Protein AF-A0A3N5W5Q1-F1 (afdb_monomer)

Solvent-accessible surface area (backbone atoms only — not comparable to full-atom values): 12383 Å² total; per-residue (Å²): 60,38,47,64,86,65,72,50,58,74,30,25,28,86,58,81,91,43,63,54,32,36,18,32,33,36,42,48,90,78,38,25,39,38,17,27,51,89,86,52,78,40,77,46,69,45,45,79,49,82,86,53,71,66,45,34,36,43,33,66,38,57,51,48,8,46,71,68,35,50,100,84,33,43,19,15,44,44,82,52,100,68,15,35,22,22,21,38,36,44,103,87,51,76,48,75,52,79,78,47,44,60,56,54,79,82,74,76,78,77,61,72,82,73,54,81,55,76,93,71,62,90,75,82,82,46,67,55,67,67,60,53,49,55,49,45,69,71,46,34,56,99,87,41,87,48,69,45,83,46,64,62,87,94,43,78,86,43,63,29,41,33,32,53,46,71,76,91,75,84,63,76,79,76,79,46,67,47,77,46,69,54,46,87,63,99,65,64,81,84,82,50,88,70,76,94,74,83,91,74,87,86,82,132

Mean predicted aligned error: 9.04 Å

Foldseek 3Di:
DFADLPLQCVQAAPDPVCQLLNFWWQDLVQQW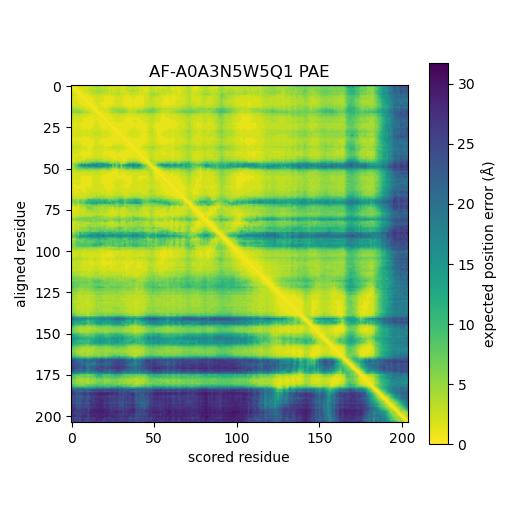IWHHRPPDIDIGHHPPCPPQDTFTAHSVQVVVQSVPADPQWTWDWDQDPQAIFTWIDHPPDTGTDDDHDHTDDDDDDDCVVVDDDPVRDPADFAFDPVVVVVLCVVQDDDPFPDKDWDDDPLCRQDKIKIHTDDDPPDDDRSPRIDIGTTDDDPPDCPPDVRPPDDPDDPDD

Radius of gyration: 21.26 Å; Cα contacts (8 Å, |Δi|>4): 351; chains: 1; bounding box: 53×32×62 Å

Structure (mmCIF, N/CA/C/O backbone):
data_AF-A0A3N5W5Q1-F1
#
_entry.id   AF-A0A3N5W5Q1-F1
#
loop_
_atom_site.group_PDB
_atom_site.id
_atom_site.type_symbol
_atom_site.label_atom_id
_atom_site.label_alt_id
_atom_site.label_comp_id
_atom_site.label_asym_id
_atom_site.label_entity_id
_atom_site.label_seq_id
_atom_site.pdbx_PDB_ins_code
_atom_site.Cartn_x
_atom_site.Cartn_y
_atom_site.Cartn_z
_atom_site.occupancy
_atom_site.B_iso_or_equiv
_atom_site.auth_seq_id
_atom_site.auth_comp_id
_atom_site.auth_asym_id
_atom_site.auth_atom_id
_atom_site.pdbx_PDB_model_num
ATOM 1 N N . MET A 1 1 ? 3.317 -2.333 -18.364 1.00 90.88 1 MET A N 1
ATOM 2 C CA . MET A 1 1 ? 2.145 -2.358 -17.484 1.00 90.88 1 MET A CA 1
ATOM 3 C C . MET A 1 1 ? 1.524 -0.977 -17.302 1.00 90.88 1 MET A C 1
ATOM 5 O O . MET A 1 1 ? 2.256 0.008 -17.255 1.00 90.88 1 MET A O 1
ATOM 9 N N . ILE A 1 2 ? 0.195 -0.911 -17.168 1.00 91.19 2 ILE A N 1
ATOM 10 C CA . ILE A 1 2 ? -0.532 0.257 -16.647 1.00 91.19 2 ILE A CA 1
ATOM 11 C C . ILE A 1 2 ? -0.733 0.031 -15.150 1.00 91.19 2 ILE A C 1
ATOM 13 O O . ILE A 1 2 ? -1.341 -0.963 -14.746 1.00 91.19 2 ILE A O 1
ATOM 17 N N . ILE A 1 3 ? -0.209 0.936 -14.331 1.00 92.56 3 ILE A N 1
ATOM 18 C CA . ILE A 1 3 ? -0.281 0.819 -12.874 1.00 92.56 3 ILE A CA 1
ATOM 19 C C . ILE A 1 3 ? -1.453 1.643 -12.324 1.00 92.56 3 ILE A C 1
ATOM 21 O O . ILE A 1 3 ? -1.862 2.629 -12.933 1.00 92.56 3 ILE A O 1
ATOM 25 N N . PRO A 1 4 ? -2.020 1.276 -11.169 1.00 91.19 4 PRO A N 1
ATOM 26 C CA . PRO A 1 4 ? -3.075 2.064 -10.549 1.00 91.19 4 PRO A CA 1
ATOM 27 C C . PRO A 1 4 ? -2.533 3.389 -9.989 1.00 91.19 4 PRO A C 1
ATOM 29 O O . PRO A 1 4 ? -1.366 3.509 -9.606 1.00 91.19 4 PRO A O 1
ATOM 32 N N . ARG A 1 5 ? -3.409 4.398 -9.892 1.00 91.62 5 ARG A N 1
ATOM 33 C CA . ARG A 1 5 ? -3.087 5.728 -9.327 1.00 91.62 5 ARG A CA 1
ATOM 34 C C . ARG A 1 5 ? -2.934 5.737 -7.800 1.00 91.62 5 ARG A C 1
ATOM 36 O O . ARG A 1 5 ? -2.555 6.750 -7.218 1.00 91.62 5 ARG A O 1
ATOM 43 N N . THR A 1 6 ? -3.249 4.628 -7.142 1.00 93.00 6 THR A N 1
ATOM 44 C CA . THR A 1 6 ? -3.063 4.419 -5.701 1.00 93.00 6 THR A CA 1
ATOM 45 C C . THR A 1 6 ? -1.591 4.529 -5.326 1.00 93.00 6 THR A C 1
ATOM 47 O O . THR A 1 6 ? -0.758 3.883 -5.956 1.00 93.00 6 THR A O 1
ATOM 50 N N . LYS A 1 7 ? -1.253 5.265 -4.265 1.00 95.44 7 LYS A N 1
ATOM 51 C CA . LYS A 1 7 ? 0.135 5.504 -3.824 1.00 95.44 7 LYS A CA 1
ATOM 52 C C . LYS A 1 7 ? 0.770 4.278 -3.145 1.00 95.44 7 LYS A C 1
ATOM 54 O O . LYS A 1 7 ? 1.186 4.353 -1.997 1.00 95.44 7 LYS A O 1
ATOM 59 N N . ILE A 1 8 ? 0.835 3.145 -3.845 1.00 96.94 8 ILE A N 1
ATOM 60 C CA . ILE A 1 8 ? 1.274 1.852 -3.298 1.00 96.94 8 ILE A CA 1
ATOM 61 C C . ILE A 1 8 ? 2.699 1.899 -2.732 1.00 96.94 8 ILE A C 1
ATOM 63 O O . ILE A 1 8 ? 2.977 1.268 -1.722 1.00 96.94 8 ILE A O 1
ATOM 67 N N . TRP A 1 9 ? 3.566 2.733 -3.312 1.00 97.31 9 TRP A N 1
ATOM 68 C CA . TRP A 1 9 ? 4.931 2.976 -2.836 1.00 97.31 9 TRP A CA 1
ATOM 69 C C . TRP A 1 9 ? 4.994 3.519 -1.398 1.00 97.31 9 TRP A C 1
ATOM 71 O O . TRP A 1 9 ? 6.050 3.474 -0.779 1.00 97.31 9 TRP A O 1
ATOM 81 N N . GLN A 1 10 ? 3.891 4.043 -0.846 1.00 97.06 10 GLN A N 1
ATOM 82 C CA . GLN A 1 10 ? 3.834 4.467 0.557 1.00 97.06 10 GLN A CA 1
ATOM 83 C C . GLN A 1 10 ? 3.838 3.295 1.542 1.00 97.06 10 GLN A C 1
ATOM 85 O O . GLN A 1 10 ? 4.083 3.533 2.720 1.00 97.06 10 GLN A O 1
ATOM 90 N N . ALA A 1 11 ? 3.566 2.073 1.076 1.00 97.75 11 ALA A N 1
ATOM 91 C CA . ALA A 1 11 ? 3.629 0.866 1.890 1.00 97.75 11 ALA A CA 1
ATOM 92 C C . ALA A 1 11 ? 5.013 0.199 1.883 1.00 97.75 11 ALA A C 1
ATOM 94 O O . ALA A 1 11 ? 5.177 -0.804 2.558 1.00 97.75 11 ALA A O 1
ATOM 95 N N . CYS A 1 12 ? 5.992 0.714 1.130 1.00 98.19 12 CYS A N 1
ATOM 96 C CA . CYS A 1 12 ? 7.365 0.207 1.157 1.00 98.19 12 CYS A CA 1
ATOM 97 C C . CYS A 1 12 ? 8.075 0.586 2.468 1.00 98.19 12 CYS A C 1
ATOM 99 O O . CYS A 1 12 ? 7.855 1.676 3.008 1.00 98.19 12 CYS A O 1
ATOM 101 N N . ALA A 1 13 ? 8.982 -0.281 2.924 1.00 97.62 13 ALA A N 1
ATOM 102 C CA . ALA A 1 13 ? 9.878 0.001 4.044 1.00 97.62 13 ALA A CA 1
ATOM 103 C C . ALA A 1 13 ? 10.736 1.248 3.779 1.00 97.62 13 ALA A C 1
ATOM 105 O O . ALA A 1 13 ? 11.078 1.562 2.634 1.00 97.62 13 ALA A O 1
ATOM 106 N N . LYS A 1 14 ? 11.116 1.952 4.849 1.00 95.62 14 LYS A N 1
ATOM 107 C CA . LYS A 1 14 ? 12.009 3.126 4.773 1.00 95.62 14 LYS A CA 1
ATOM 108 C C . LYS A 1 14 ? 13.421 2.795 5.243 1.00 95.62 14 LYS A C 1
ATOM 110 O O . LYS A 1 14 ? 14.372 3.489 4.895 1.00 95.62 14 LYS A O 1
ATOM 115 N N . GLU A 1 15 ? 13.550 1.740 6.030 1.00 94.00 15 GLU A N 1
ATOM 116 C CA . GLU A 1 15 ? 14.773 1.244 6.629 1.00 94.00 15 GLU A CA 1
ATOM 117 C C . GLU A 1 15 ? 15.638 0.543 5.576 1.00 94.00 15 GLU A C 1
ATOM 119 O O . GLU A 1 15 ? 15.143 -0.203 4.732 1.00 94.00 15 GLU A O 1
ATOM 124 N N . ALA A 1 16 ? 16.945 0.808 5.602 1.00 92.38 16 ALA A N 1
ATOM 125 C CA . ALA A 1 16 ? 17.896 0.280 4.620 1.00 92.38 16 ALA A CA 1
ATOM 126 C C . ALA A 1 16 ? 18.308 -1.181 4.871 1.00 92.38 16 ALA A C 1
ATOM 128 O O . ALA A 1 16 ? 18.997 -1.776 4.047 1.00 92.38 16 ALA A O 1
ATOM 129 N N . ASP A 1 17 ? 17.904 -1.767 5.999 1.00 94.81 17 ASP A N 1
ATOM 130 C CA . ASP A 1 17 ? 18.225 -3.146 6.379 1.00 94.81 17 ASP A CA 1
ATOM 131 C C . ASP A 1 17 ? 17.434 -4.190 5.571 1.00 94.81 17 ASP A C 1
ATOM 133 O O . ASP A 1 17 ? 17.810 -5.363 5.549 1.00 94.81 17 ASP A O 1
ATOM 137 N N . ARG A 1 18 ? 16.364 -3.776 4.877 1.00 94.62 18 ARG A N 1
ATOM 138 C CA . ARG A 1 18 ? 15.509 -4.651 4.057 1.00 94.62 18 ARG A CA 1
ATOM 139 C C . ARG A 1 18 ? 15.310 -4.089 2.643 1.00 94.62 18 ARG A C 1
ATOM 141 O O . ARG A 1 18 ? 14.196 -3.681 2.309 1.00 94.62 18 ARG A O 1
ATOM 148 N N . PRO A 1 19 ? 16.343 -4.100 1.777 1.00 95.94 19 PRO A N 1
ATOM 149 C CA . PRO A 1 19 ? 16.276 -3.478 0.449 1.00 95.94 19 PRO A CA 1
ATOM 150 C C . PRO A 1 19 ? 15.122 -3.985 -0.426 1.00 95.94 19 PRO A C 1
ATOM 152 O O . PRO A 1 19 ? 14.491 -3.206 -1.134 1.00 95.94 19 PRO A O 1
ATOM 155 N N . THR A 1 20 ? 14.782 -5.275 -0.337 1.00 97.81 20 THR A N 1
ATOM 156 C CA . THR A 1 20 ? 13.666 -5.853 -1.101 1.00 97.81 20 THR A CA 1
ATOM 157 C C . THR A 1 20 ? 12.309 -5.273 -0.696 1.00 97.81 20 THR A C 1
ATOM 159 O O . THR A 1 20 ? 11.445 -5.126 -1.554 1.00 97.81 20 THR A O 1
ATOM 162 N N . LEU A 1 21 ? 12.122 -4.874 0.570 1.00 98.06 21 LEU A N 1
ATOM 163 C CA . LEU A 1 21 ? 10.896 -4.222 1.055 1.00 98.06 21 LEU A CA 1
ATOM 164 C C . LEU A 1 21 ? 10.850 -2.716 0.756 1.00 98.06 21 LEU A C 1
ATOM 166 O O . LEU A 1 21 ? 9.782 -2.111 0.826 1.00 98.06 21 LEU A O 1
ATOM 170 N N . GLN A 1 22 ? 11.977 -2.106 0.379 1.00 98.06 22 GLN A N 1
ATOM 171 C CA . GLN A 1 22 ? 12.008 -0.730 -0.130 1.00 98.06 22 GLN A CA 1
ATOM 172 C C . GLN A 1 22 ? 11.509 -0.633 -1.585 1.00 98.06 22 GLN A C 1
ATOM 174 O O . GLN A 1 22 ? 11.275 0.466 -2.095 1.00 98.06 22 GLN A O 1
ATOM 179 N N . ALA A 1 23 ? 11.350 -1.773 -2.262 1.00 98.25 23 ALA A N 1
ATOM 180 C CA . ALA A 1 23 ? 10.838 -1.876 -3.621 1.00 98.25 23 ALA A CA 1
ATOM 181 C C . ALA A 1 23 ? 9.338 -2.215 -3.650 1.00 98.25 23 ALA A C 1
ATOM 183 O O . ALA A 1 23 ? 8.760 -2.715 -2.682 1.00 98.25 23 ALA A O 1
ATOM 184 N N . VAL A 1 24 ? 8.711 -1.960 -4.799 1.00 98.38 24 VAL A N 1
ATOM 185 C CA . VAL A 1 24 ? 7.380 -2.474 -5.139 1.00 98.38 24 VAL A CA 1
ATOM 186 C C . VAL A 1 24 ? 7.569 -3.715 -5.998 1.00 98.38 24 VAL A C 1
ATOM 188 O O . VAL A 1 24 ? 8.153 -3.642 -7.076 1.00 98.38 24 VAL A O 1
ATOM 191 N N . HIS A 1 25 ? 7.055 -4.849 -5.554 1.00 98.38 25 HIS A N 1
ATOM 192 C CA . HIS A 1 25 ? 7.100 -6.085 -6.316 1.00 98.38 25 HIS A CA 1
ATOM 193 C C . HIS A 1 25 ? 5.974 -6.115 -7.349 1.00 98.38 25 HIS A C 1
ATOM 195 O O . HIS A 1 25 ? 4.806 -5.936 -7.010 1.00 98.38 25 HIS A O 1
ATOM 201 N N . TYR A 1 26 ? 6.314 -6.327 -8.617 1.00 97.88 26 TYR A N 1
ATOM 202 C CA . TYR A 1 26 ? 5.347 -6.688 -9.642 1.00 97.88 26 TYR A CA 1
ATOM 203 C C . TYR A 1 26 ? 5.326 -8.206 -9.796 1.00 97.88 26 TYR A C 1
ATOM 205 O O . TYR A 1 26 ? 6.235 -8.783 -10.387 1.00 97.88 26 TYR A O 1
ATOM 213 N N . ASN A 1 27 ? 4.253 -8.816 -9.292 1.00 96.94 27 ASN A N 1
ATOM 214 C CA . ASN A 1 27 ? 4.005 -10.242 -9.417 1.00 96.94 27 ASN A CA 1
ATOM 215 C C . ASN A 1 27 ? 3.380 -10.523 -10.789 1.00 96.94 27 ASN A C 1
ATOM 217 O O . ASN A 1 27 ? 2.185 -10.266 -11.005 1.00 96.94 27 ASN A O 1
ATOM 221 N N . ALA A 1 28 ? 4.179 -11.043 -11.720 1.00 95.12 28 ALA A N 1
ATOM 222 C CA . ALA A 1 28 ? 3.747 -11.229 -13.106 1.00 95.12 28 ALA A CA 1
ATOM 223 C C . ALA A 1 28 ? 2.654 -12.299 -13.246 1.00 95.12 28 ALA A C 1
ATOM 225 O O . ALA A 1 28 ? 1.737 -12.160 -14.061 1.00 95.12 28 ALA A O 1
ATOM 226 N N . G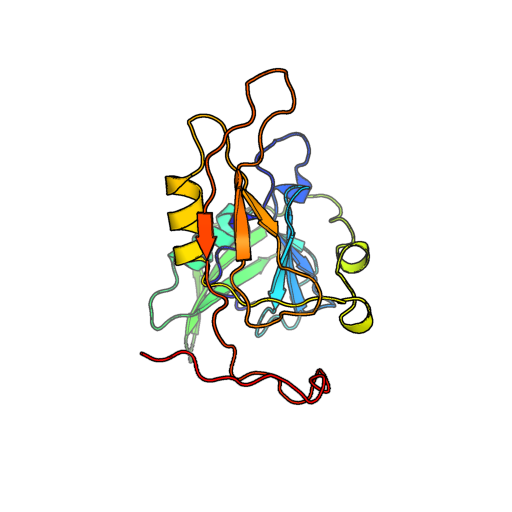LN A 1 29 ? 2.709 -13.345 -12.416 1.00 94.06 29 GLN A N 1
ATOM 227 C CA . GLN A 1 29 ? 1.729 -14.430 -12.426 1.00 94.06 29 GLN A CA 1
ATOM 228 C C . GLN A 1 29 ? 0.358 -13.954 -11.930 1.00 94.06 29 GLN A C 1
ATOM 230 O O . GLN A 1 29 ? -0.664 -14.237 -12.556 1.00 94.06 29 GLN A O 1
ATOM 235 N N . ALA A 1 30 ? 0.332 -13.212 -10.821 1.00 94.69 30 ALA A N 1
ATOM 236 C CA . ALA A 1 30 ? -0.893 -12.704 -10.208 1.00 94.69 30 ALA A CA 1
ATOM 237 C C . ALA A 1 30 ? -1.362 -11.357 -10.792 1.00 94.69 30 ALA A C 1
ATOM 239 O O . ALA A 1 30 ? -2.428 -10.870 -10.414 1.00 94.69 30 ALA A O 1
ATOM 240 N N . LYS A 1 31 ? -0.586 -10.755 -11.707 1.00 95.00 31 LYS A N 1
ATOM 241 C CA . LYS A 1 31 ? -0.853 -9.462 -12.365 1.00 95.00 31 LYS A CA 1
ATOM 242 C C . LYS A 1 31 ? -1.178 -8.344 -11.370 1.00 95.00 31 LYS A C 1
ATOM 244 O O . LYS A 1 31 ? -2.171 -7.626 -11.513 1.00 95.00 31 LYS A O 1
ATOM 249 N N . ARG A 1 32 ? -0.340 -8.193 -10.345 1.00 96.56 32 ARG A N 1
ATOM 250 C CA . ARG A 1 32 ? -0.548 -7.218 -9.264 1.00 96.56 32 ARG A CA 1
ATOM 251 C C . ARG A 1 32 ? 0.766 -6.626 -8.767 1.00 96.56 32 ARG A C 1
ATOM 253 O O . ARG A 1 32 ? 1.821 -7.236 -8.908 1.00 96.56 32 ARG A O 1
ATOM 260 N N . LEU A 1 33 ? 0.676 -5.433 -8.194 1.00 97.81 33 LEU A N 1
ATOM 261 C CA . LEU A 1 33 ? 1.743 -4.806 -7.426 1.00 97.81 33 LEU A CA 1
ATOM 262 C C . LEU A 1 33 ? 1.572 -5.141 -5.949 1.00 97.81 33 LEU A C 1
ATOM 264 O O . LEU A 1 33 ? 0.450 -5.123 -5.442 1.00 97.81 33 LEU A O 1
ATOM 268 N N . GLU A 1 34 ? 2.685 -5.374 -5.272 1.00 98.44 34 GLU A N 1
ATOM 269 C CA . GLU A 1 34 ? 2.775 -5.716 -3.857 1.00 98.44 34 GLU A CA 1
ATOM 270 C C . GLU A 1 34 ? 3.821 -4.800 -3.199 1.00 98.44 34 GLU A C 1
ATOM 272 O O . GLU A 1 34 ? 4.919 -4.614 -3.726 1.00 98.44 34 GLU A O 1
ATOM 277 N N . ALA A 1 35 ? 3.472 -4.180 -2.074 1.00 98.44 35 ALA A N 1
ATOM 278 C CA . ALA A 1 35 ? 4.381 -3.345 -1.287 1.00 98.44 35 ALA A CA 1
ATOM 279 C C . ALA A 1 35 ? 4.112 -3.538 0.208 1.00 98.44 35 ALA A C 1
ATOM 281 O O . ALA A 1 35 ? 2.951 -3.566 0.620 1.00 98.44 35 ALA A O 1
ATOM 282 N N . ALA A 1 36 ? 5.164 -3.656 1.013 1.00 98.12 36 ALA A N 1
ATOM 283 C CA . ALA A 1 36 ? 5.074 -3.913 2.443 1.00 98.12 36 ALA A CA 1
ATOM 284 C C . ALA A 1 36 ? 6.283 -3.339 3.192 1.00 98.12 36 ALA A C 1
ATOM 286 O O . ALA A 1 36 ? 7.377 -3.249 2.635 1.00 98.12 36 ALA A O 1
ATOM 287 N N . ASP A 1 37 ? 6.087 -3.008 4.469 1.00 96.88 37 ASP A N 1
ATOM 288 C CA . ASP A 1 37 ? 7.127 -2.496 5.376 1.00 96.88 37 ASP A CA 1
ATOM 289 C C . ASP A 1 37 ? 7.359 -3.411 6.598 1.00 96.88 37 ASP A C 1
ATOM 291 O O . ASP A 1 37 ? 8.172 -3.121 7.472 1.00 96.88 37 ASP A O 1
ATOM 295 N N . GLY A 1 38 ? 6.662 -4.550 6.649 1.00 94.94 38 GLY A N 1
ATOM 296 C CA . GLY A 1 38 ? 6.657 -5.477 7.784 1.00 94.94 38 GLY A CA 1
ATOM 297 C C . GLY A 1 38 ? 5.519 -5.247 8.784 1.00 94.94 38 GLY A C 1
ATOM 298 O O . GLY A 1 38 ? 5.273 -6.124 9.610 1.00 94.94 38 GLY A O 1
ATOM 299 N N . PHE A 1 39 ? 4.795 -4.132 8.682 1.00 93.75 39 PHE A N 1
ATOM 300 C CA . PHE A 1 39 ? 3.620 -3.810 9.499 1.00 93.75 39 PHE A CA 1
ATOM 301 C C . PHE A 1 39 ? 2.351 -3.645 8.661 1.00 93.75 39 PHE A C 1
ATOM 303 O O . PHE A 1 39 ? 1.261 -3.992 9.117 1.00 93.75 39 PHE A O 1
ATOM 310 N N . ILE A 1 40 ? 2.485 -3.151 7.431 1.00 95.75 40 ILE A N 1
ATOM 311 C CA . ILE A 1 40 ? 1.412 -3.042 6.446 1.00 95.75 40 ILE A CA 1
ATOM 312 C C . ILE A 1 40 ? 1.774 -3.775 5.155 1.00 95.75 40 ILE A C 1
ATOM 314 O O . ILE A 1 40 ? 2.942 -3.968 4.822 1.00 95.75 40 ILE A O 1
ATOM 318 N N . LEU A 1 41 ? 0.736 -4.173 4.422 1.00 97.56 41 LEU A N 1
ATOM 319 C CA . LEU A 1 41 ? 0.808 -4.736 3.079 1.00 97.56 41 LEU A CA 1
ATOM 320 C C . LEU A 1 41 ? -0.230 -4.020 2.211 1.00 97.56 41 LEU A C 1
ATOM 322 O O . LEU A 1 41 ? -1.404 -3.946 2.576 1.00 97.56 41 LEU A O 1
ATOM 326 N N . ALA A 1 42 ? 0.189 -3.540 1.046 1.00 97.75 42 ALA A N 1
ATOM 327 C CA . ALA A 1 42 ? -0.686 -3.043 -0.003 1.00 97.75 42 ALA A CA 1
ATOM 328 C C . ALA A 1 42 ? -0.559 -3.932 -1.244 1.00 97.75 42 ALA A C 1
ATOM 330 O O . ALA A 1 42 ? 0.545 -4.201 -1.716 1.00 97.75 42 ALA A O 1
ATOM 331 N N . VAL A 1 43 ? -1.701 -4.355 -1.788 1.00 97.19 43 VAL A N 1
ATOM 332 C CA . VAL A 1 43 ? -1.784 -5.161 -3.010 1.00 97.19 43 VAL A CA 1
ATOM 333 C C . VAL A 1 43 ? -2.748 -4.481 -3.966 1.00 97.19 43 VAL A C 1
ATOM 335 O O . VAL A 1 43 ? -3.906 -4.276 -3.613 1.00 97.19 43 VAL A O 1
ATOM 338 N N . ASN A 1 44 ? -2.291 -4.143 -5.172 1.00 96.50 44 ASN A N 1
ATOM 339 C CA . ASN A 1 44 ? -3.150 -3.528 -6.182 1.00 96.50 44 ASN A CA 1
ATOM 340 C C . ASN A 1 44 ? -3.060 -4.260 -7.525 1.00 96.50 44 ASN A C 1
ATOM 342 O O . ASN A 1 44 ? -1.952 -4.540 -7.984 1.00 96.50 44 ASN A O 1
ATOM 346 N N . PRO A 1 45 ? -4.188 -4.528 -8.202 1.00 95.00 45 PRO A N 1
ATOM 347 C CA . PRO A 1 45 ? -4.172 -5.152 -9.519 1.00 95.00 45 PRO A CA 1
ATOM 348 C C . PRO A 1 45 ? -3.532 -4.230 -10.563 1.00 95.00 45 PRO A C 1
ATOM 350 O O . PRO A 1 45 ? -3.616 -3.002 -10.479 1.00 95.00 45 PRO A O 1
ATOM 353 N N . VAL A 1 46 ? -2.915 -4.836 -11.571 1.00 92.50 46 VAL A N 1
ATOM 354 C CA . VAL A 1 46 ? -2.278 -4.144 -12.694 1.00 92.50 46 VAL A CA 1
ATOM 355 C C . VAL A 1 46 ? -3.059 -4.415 -13.969 1.00 92.50 46 VAL A C 1
ATOM 357 O O . VAL A 1 46 ? -3.456 -5.546 -14.249 1.00 92.50 46 VAL A O 1
ATOM 360 N N . LEU A 1 47 ? -3.245 -3.377 -14.783 1.00 85.94 47 LEU A N 1
ATOM 361 C CA . LEU A 1 47 ? -3.907 -3.495 -16.077 1.00 85.94 47 LEU A CA 1
ATOM 362 C C . LEU A 1 47 ? -2.865 -3.612 -17.198 1.00 85.94 47 LEU A C 1
ATOM 364 O O . LEU A 1 47 ? -1.823 -2.956 -17.190 1.00 85.94 47 LEU A O 1
ATOM 368 N N . GLY A 1 48 ? -3.141 -4.456 -18.195 1.00 76.56 48 GLY A N 1
ATOM 369 C CA . GLY A 1 48 ? -2.361 -4.493 -19.439 1.00 76.56 48 GLY A CA 1
ATOM 370 C C . GLY A 1 48 ? -0.886 -4.893 -19.293 1.00 76.56 48 GLY A C 1
ATOM 371 O O . GLY A 1 48 ? -0.054 -4.430 -20.068 1.00 76.56 48 GLY A O 1
ATOM 372 N N . ALA A 1 49 ? -0.537 -5.728 -18.313 1.00 72.19 49 ALA A N 1
ATOM 373 C CA . ALA A 1 49 ? 0.839 -6.174 -18.073 1.00 72.19 49 ALA A CA 1
ATOM 374 C C . ALA A 1 49 ? 1.194 -7.492 -18.787 1.00 72.19 49 ALA A C 1
ATOM 376 O O . ALA A 1 49 ? 1.780 -8.408 -18.215 1.00 72.19 49 ALA A O 1
ATOM 377 N N . ASN A 1 50 ? 0.780 -7.629 -20.046 1.00 73.69 50 ASN A N 1
ATOM 378 C CA . ASN A 1 50 ? 1.032 -8.854 -20.799 1.00 73.69 50 ASN A CA 1
ATOM 379 C C . ASN A 1 50 ? 2.510 -8.929 -21.209 1.00 73.69 50 ASN A C 1
ATOM 381 O O . ASN A 1 50 ? 2.969 -8.099 -21.989 1.00 73.69 50 ASN A O 1
ATOM 385 N N . GLY A 1 51 ? 3.219 -9.942 -20.704 1.00 81.50 51 GLY A N 1
ATOM 386 C CA . GLY A 1 51 ? 4.613 -10.231 -21.060 1.00 81.50 51 GLY A CA 1
ATOM 387 C C . GLY A 1 51 ? 5.672 -9.484 -20.243 1.00 81.50 51 GLY A C 1
ATOM 388 O O . GLY A 1 51 ? 6.853 -9.740 -20.450 1.00 81.50 51 GLY A O 1
ATOM 389 N N . ASP A 1 52 ? 5.277 -8.602 -19.318 1.00 88.44 52 ASP A N 1
ATOM 390 C CA . ASP A 1 52 ? 6.212 -7.993 -18.364 1.00 88.44 52 ASP A CA 1
ATOM 391 C C . ASP A 1 52 ? 6.699 -9.081 -17.370 1.00 88.44 52 ASP A C 1
ATOM 393 O O . ASP A 1 52 ? 5.854 -9.820 -16.846 1.00 88.44 52 ASP A O 1
ATOM 397 N N . PRO A 1 53 ? 8.018 -9.220 -17.116 1.00 93.56 53 PRO A N 1
ATOM 398 C CA . PRO A 1 53 ? 8.544 -10.226 -16.196 1.00 93.56 53 PRO A CA 1
ATOM 399 C C . PRO A 1 53 ? 8.281 -9.845 -14.737 1.00 93.56 53 PRO A C 1
ATOM 401 O O . PRO A 1 53 ? 8.018 -8.685 -14.419 1.00 93.56 53 PRO A O 1
ATOM 404 N N . ASP A 1 54 ? 8.382 -10.835 -13.856 1.00 95.50 54 ASP A N 1
ATOM 405 C CA . ASP A 1 54 ? 8.374 -10.631 -12.408 1.00 95.50 54 ASP A CA 1
ATOM 406 C C . ASP A 1 54 ? 9.578 -9.770 -11.995 1.00 95.50 54 ASP A C 1
ATOM 408 O O . ASP A 1 54 ? 10.685 -9.985 -12.498 1.00 95.50 54 ASP A O 1
ATOM 412 N N . ALA A 1 55 ? 9.366 -8.744 -11.165 1.00 97.25 55 ALA A N 1
ATOM 413 C CA . ALA A 1 55 ? 10.419 -7.770 -10.872 1.00 97.25 55 ALA A CA 1
ATOM 414 C C . ALA A 1 55 ? 10.201 -6.986 -9.574 1.00 97.25 55 ALA A C 1
ATOM 416 O O . ALA A 1 55 ? 9.072 -6.661 -9.198 1.00 97.25 55 ALA A O 1
ATOM 417 N N . LEU A 1 56 ? 11.307 -6.567 -8.954 1.00 98.12 56 LEU A N 1
ATOM 418 C CA . LEU A 1 56 ? 11.318 -5.572 -7.883 1.00 98.12 56 LEU A CA 1
ATOM 419 C C . LEU A 1 56 ? 11.587 -4.181 -8.463 1.00 98.12 56 LEU A C 1
ATOM 421 O O . LEU A 1 56 ? 12.694 -3.844 -8.891 1.00 98.12 56 LEU A O 1
ATOM 425 N N . LEU A 1 57 ? 10.543 -3.365 -8.479 1.00 97.69 57 LEU A N 1
ATOM 426 C CA . LEU A 1 57 ? 10.543 -2.028 -9.048 1.00 97.69 57 LEU A CA 1
ATOM 427 C C . LEU A 1 57 ? 10.979 -1.012 -7.983 1.00 97.69 57 LEU A C 1
ATOM 429 O O . LEU A 1 57 ? 10.391 -0.987 -6.896 1.00 97.69 57 LEU A O 1
ATOM 433 N N . PRO A 1 58 ? 11.924 -0.106 -8.279 1.00 97.12 58 PRO A N 1
ATOM 434 C CA . PRO A 1 58 ? 12.243 0.991 -7.373 1.00 97.12 58 PRO A CA 1
ATOM 435 C C . PRO A 1 58 ? 10.995 1.819 -7.043 1.00 97.12 58 PRO A C 1
ATOM 437 O O . PRO A 1 58 ? 10.278 2.263 -7.946 1.00 97.12 58 PRO A O 1
ATOM 440 N N . ALA A 1 59 ? 10.750 2.084 -5.757 1.00 97.19 59 ALA A N 1
ATOM 441 C CA . ALA A 1 59 ? 9.596 2.872 -5.314 1.00 97.19 59 ALA A CA 1
ATOM 442 C C . ALA A 1 59 ? 9.537 4.258 -5.987 1.00 97.19 59 ALA A C 1
ATOM 444 O O . ALA A 1 59 ? 8.459 4.743 -6.341 1.00 97.19 59 ALA A O 1
ATOM 445 N N . GLU A 1 60 ? 10.696 4.875 -6.241 1.00 95.75 60 GLU A N 1
ATOM 446 C CA . GLU A 1 60 ? 10.782 6.157 -6.944 1.00 95.75 60 GLU A CA 1
ATOM 447 C C . GLU A 1 60 ? 10.359 6.061 -8.420 1.00 95.75 60 GLU A C 1
ATOM 449 O O . GLU A 1 60 ? 9.748 7.005 -8.918 1.00 95.75 60 GLU A O 1
ATOM 454 N N . ALA A 1 61 ? 10.566 4.925 -9.100 1.00 95.75 61 ALA A N 1
ATOM 455 C CA . ALA A 1 61 ? 10.081 4.716 -10.469 1.00 95.75 61 ALA A CA 1
ATOM 456 C C . ALA A 1 61 ? 8.545 4.703 -10.510 1.00 95.75 61 ALA A C 1
ATOM 458 O O . ALA A 1 61 ? 7.920 5.404 -11.308 1.00 95.75 61 ALA A O 1
ATOM 459 N N . VAL A 1 62 ? 7.927 3.957 -9.587 1.00 96.19 62 VAL A N 1
ATOM 460 C CA . VAL A 1 62 ? 6.465 3.868 -9.436 1.00 96.19 62 VAL A CA 1
ATOM 461 C C . VAL A 1 62 ? 5.873 5.241 -9.120 1.00 96.19 62 VAL A C 1
ATOM 463 O O . VAL A 1 62 ? 4.911 5.688 -9.748 1.00 96.19 62 VAL A O 1
ATOM 466 N N . LYS A 1 63 ? 6.476 5.947 -8.164 1.00 95.81 63 LYS A N 1
ATOM 467 C CA . LYS A 1 63 ? 6.074 7.293 -7.752 1.00 95.81 63 LYS A CA 1
ATOM 468 C C . LYS A 1 63 ? 6.248 8.318 -8.873 1.00 95.81 63 LYS A C 1
ATOM 470 O O . LYS A 1 63 ? 5.390 9.189 -9.017 1.00 95.81 63 LYS A O 1
ATOM 475 N N . ALA A 1 64 ? 7.317 8.225 -9.665 1.00 93.81 64 ALA A N 1
ATOM 476 C CA . ALA A 1 64 ? 7.529 9.070 -10.836 1.00 93.81 64 ALA A CA 1
ATOM 477 C C . ALA A 1 64 ? 6.431 8.840 -11.882 1.00 93.81 64 ALA A C 1
ATOM 479 O O . ALA A 1 64 ? 5.753 9.799 -12.248 1.00 93.81 64 ALA A O 1
ATOM 480 N N . ALA A 1 65 ? 6.162 7.586 -12.262 1.00 93.06 65 ALA A N 1
ATOM 481 C CA . ALA A 1 65 ? 5.089 7.245 -13.199 1.00 93.06 65 ALA A CA 1
ATOM 482 C C . ALA A 1 65 ? 3.729 7.811 -12.751 1.00 93.06 65 ALA A C 1
ATOM 484 O O . ALA A 1 65 ? 3.017 8.443 -13.530 1.00 93.06 65 ALA A O 1
ATOM 485 N N . GLN A 1 66 ? 3.391 7.671 -11.466 1.00 92.50 66 GLN A N 1
ATOM 486 C CA . GLN A 1 66 ? 2.146 8.204 -10.903 1.00 92.50 66 GLN A CA 1
ATOM 487 C C . GLN A 1 66 ? 2.066 9.730 -10.907 1.00 92.50 66 GLN A C 1
ATOM 489 O O . GLN A 1 66 ? 0.994 10.280 -11.149 1.00 92.50 66 GLN A O 1
ATOM 494 N N . LYS A 1 67 ? 3.176 10.424 -10.635 1.00 91.19 67 LYS A N 1
ATOM 495 C CA . LYS A 1 67 ? 3.229 11.894 -10.671 1.00 91.19 67 LYS A CA 1
ATOM 496 C C . LYS A 1 67 ? 3.093 12.451 -12.086 1.00 91.19 67 LYS A C 1
ATOM 498 O O . LYS A 1 67 ? 2.583 13.554 -12.246 1.00 91.19 67 LYS A O 1
ATOM 503 N N . MET A 1 68 ? 3.565 11.715 -13.089 1.00 89.00 68 MET A N 1
ATOM 504 C CA . MET A 1 68 ? 3.486 12.130 -14.489 1.00 89.00 68 MET A CA 1
ATOM 505 C C . MET A 1 68 ? 2.064 12.041 -15.048 1.00 89.00 68 MET A C 1
ATOM 507 O O . MET A 1 68 ? 1.706 12.811 -15.939 1.00 89.00 68 MET A O 1
ATOM 511 N N . ALA A 1 69 ? 1.256 11.113 -14.533 1.00 87.44 69 ALA A N 1
ATOM 512 C CA . ALA A 1 69 ? -0.096 10.871 -15.012 1.00 87.44 69 ALA A CA 1
ATOM 513 C C . ALA A 1 69 ? -1.032 12.054 -14.725 1.00 87.44 69 ALA A C 1
ATOM 515 O O . ALA A 1 69 ? -1.442 12.297 -13.587 1.00 87.44 69 ALA A O 1
ATOM 516 N N . LYS A 1 70 ? -1.434 12.765 -15.782 1.00 84.12 70 LYS A N 1
ATOM 517 C CA . LYS A 1 70 ? -2.477 13.801 -15.722 1.00 84.12 70 LYS A CA 1
ATOM 518 C C . LYS A 1 70 ? -3.866 13.158 -15.653 1.00 84.12 70 LYS A C 1
ATOM 520 O O . LYS A 1 70 ? -3.999 11.939 -15.728 1.00 84.12 70 LYS A O 1
ATOM 525 N N . SER A 1 71 ? -4.924 13.960 -15.522 1.00 78.56 71 SER A N 1
ATOM 526 C CA . SER A 1 71 ? -6.303 13.451 -15.399 1.00 78.56 71 SER A CA 1
ATOM 527 C C . SER A 1 71 ? -6.777 12.606 -16.590 1.00 78.56 71 SER A C 1
ATOM 529 O O . SER A 1 71 ? -7.701 11.820 -16.430 1.00 78.56 71 SER A O 1
ATOM 531 N N . GLN A 1 72 ? -6.168 12.767 -17.770 1.00 75.44 72 GLN A N 1
ATOM 532 C CA . GLN A 1 72 ? -6.529 12.037 -18.993 1.00 75.44 72 GLN A CA 1
ATOM 533 C C . GLN A 1 72 ? -5.587 10.864 -19.323 1.00 75.44 72 GLN A C 1
ATOM 535 O O . GLN A 1 72 ? -5.917 10.079 -20.207 1.00 75.44 72 GLN A O 1
ATOM 540 N N . ASP A 1 73 ? -4.449 10.740 -18.630 1.00 83.69 73 ASP A N 1
ATOM 541 C CA . ASP A 1 73 ? -3.389 9.774 -18.953 1.00 83.69 73 ASP A CA 1
ATOM 542 C C . ASP A 1 73 ? -3.213 8.772 -17.819 1.00 83.69 73 ASP A C 1
ATOM 544 O O . ASP A 1 73 ? -3.133 9.182 -16.661 1.00 83.69 73 ASP A O 1
ATOM 548 N N . ASP A 1 74 ? -3.088 7.484 -18.122 1.00 88.56 74 ASP A N 1
ATOM 549 C CA . ASP A 1 74 ? -2.829 6.475 -17.099 1.00 88.56 74 ASP A CA 1
ATOM 550 C C . ASP A 1 74 ? -1.325 6.321 -16.828 1.00 88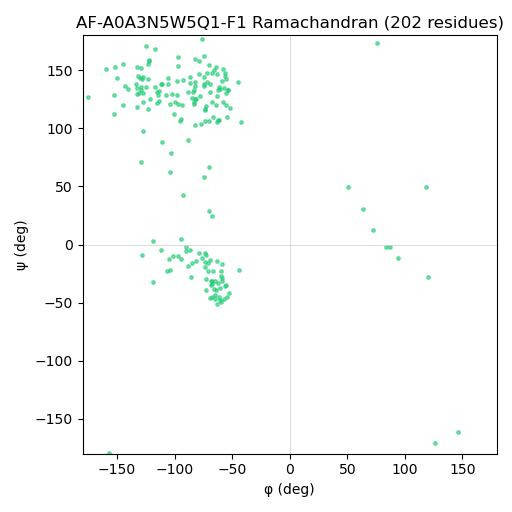.56 74 ASP A C 1
ATOM 552 O O . ASP A 1 74 ? -0.517 6.326 -17.768 1.00 88.56 74 ASP A O 1
ATOM 556 N N . PRO A 1 75 ? -0.918 6.173 -15.551 1.00 88.81 75 PRO A N 1
ATOM 557 C CA . PRO A 1 75 ? 0.479 5.948 -15.222 1.00 88.81 75 PRO A CA 1
ATOM 558 C C . PRO A 1 75 ? 0.910 4.565 -15.698 1.00 88.81 75 PRO A C 1
ATOM 560 O O . PRO A 1 75 ? 0.203 3.570 -15.523 1.00 88.81 75 PRO A O 1
ATOM 563 N N . ALA A 1 76 ? 2.105 4.490 -16.270 1.00 91.50 76 ALA A N 1
ATOM 564 C CA . ALA A 1 76 ? 2.642 3.252 -16.799 1.00 91.50 76 ALA A CA 1
ATOM 565 C C . ALA A 1 76 ? 4.081 3.028 -16.348 1.00 91.50 76 ALA A C 1
ATOM 567 O O . ALA A 1 76 ? 4.839 3.963 -16.098 1.00 91.50 76 ALA A O 1
ATOM 568 N N . LEU A 1 77 ? 4.454 1.756 -16.282 1.00 91.94 77 LEU A N 1
ATOM 569 C CA . LEU A 1 77 ? 5.838 1.331 -16.136 1.00 91.94 77 LEU A CA 1
ATOM 570 C C . LEU A 1 77 ? 6.198 0.400 -17.285 1.00 91.94 77 LEU A C 1
ATOM 572 O O . LEU A 1 77 ? 5.379 -0.409 -17.750 1.00 91.94 77 LEU A O 1
ATOM 576 N N . GLN A 1 78 ? 7.426 0.536 -17.760 1.00 91.19 78 GLN A N 1
ATOM 577 C CA . GLN A 1 78 ? 8.042 -0.399 -18.682 1.00 91.19 78 GLN A CA 1
ATOM 578 C C . GLN A 1 78 ? 9.228 -1.045 -17.978 1.00 91.19 78 GLN A C 1
ATOM 580 O O . GLN A 1 78 ? 10.136 -0.341 -17.542 1.00 91.19 78 GLN A O 1
ATOM 585 N N . ILE A 1 79 ? 9.202 -2.371 -17.871 1.00 91.38 79 ILE A N 1
ATOM 586 C CA . ILE A 1 79 ? 10.375 -3.135 -17.458 1.00 91.38 79 ILE A CA 1
ATOM 587 C C . ILE A 1 79 ? 11.209 -3.374 -18.718 1.00 91.38 79 ILE A C 1
ATOM 589 O O . ILE A 1 79 ? 10.692 -3.838 -19.735 1.00 91.38 79 ILE A O 1
ATOM 593 N N . THR A 1 80 ? 12.476 -2.991 -18.668 1.00 89.12 80 THR A N 1
ATOM 594 C CA . THR A 1 80 ? 13.473 -3.178 -19.723 1.00 89.12 80 THR A CA 1
ATOM 595 C C . THR A 1 80 ? 14.675 -3.920 -19.145 1.00 89.12 80 THR A C 1
ATOM 597 O O . THR A 1 80 ? 14.789 -4.079 -17.932 1.00 89.12 80 THR A O 1
ATOM 600 N N . GLU A 1 81 ? 15.604 -4.354 -19.999 1.00 85.50 81 GLU A N 1
ATOM 601 C CA . GLU A 1 81 ? 16.853 -4.991 -19.548 1.00 85.50 81 GLU A CA 1
ATOM 602 C C . GLU A 1 81 ? 17.685 -4.083 -18.625 1.00 85.50 81 GLU A C 1
ATOM 604 O O . GLU A 1 81 ? 18.404 -4.572 -17.761 1.00 85.50 81 GLU A O 1
ATOM 609 N N . GLY A 1 82 ? 17.571 -2.760 -18.787 1.00 84.81 82 GLY A N 1
ATOM 610 C CA . GLY A 1 82 ? 18.307 -1.774 -17.995 1.00 84.81 82 GLY A CA 1
ATOM 611 C C . GLY A 1 82 ? 17.599 -1.310 -16.721 1.00 84.81 82 GLY A C 1
ATOM 612 O O . GLY A 1 82 ? 18.188 -0.535 -15.971 1.00 84.81 82 GLY A O 1
ATOM 613 N N . GLY A 1 83 ? 16.348 -1.719 -16.473 1.00 92.00 83 GLY A N 1
ATOM 614 C CA . GLY A 1 83 ? 15.601 -1.234 -15.315 1.00 92.00 83 GLY A CA 1
ATOM 615 C C . GLY A 1 83 ? 14.095 -1.082 -15.511 1.00 92.00 83 GLY A C 1
ATOM 616 O O . GLY A 1 83 ? 13.490 -1.607 -16.441 1.00 92.00 83 GLY A O 1
ATOM 617 N N . ALA A 1 84 ? 13.479 -0.303 -14.627 1.00 92.94 84 ALA A N 1
ATOM 618 C CA . ALA A 1 84 ? 12.105 0.158 -14.748 1.00 92.94 84 ALA A CA 1
ATOM 619 C C . ALA A 1 84 ? 12.081 1.630 -15.182 1.00 92.94 84 ALA A C 1
ATOM 621 O O . ALA A 1 84 ? 12.589 2.505 -14.478 1.00 92.94 84 ALA A O 1
ATOM 622 N N . ALA A 1 85 ? 11.456 1.912 -16.324 1.00 90.50 85 ALA A N 1
ATOM 623 C CA . ALA A 1 85 ? 11.267 3.268 -16.828 1.00 90.50 85 ALA A CA 1
ATOM 624 C C . ALA A 1 85 ? 9.823 3.748 -16.579 1.00 90.50 85 ALA A C 1
ATOM 626 O O . ALA A 1 85 ? 8.873 3.030 -16.935 1.00 90.50 85 ALA A O 1
ATOM 627 N N . PRO A 1 86 ? 9.625 4.940 -15.982 1.00 90.25 86 PRO A N 1
ATOM 628 C CA . PRO A 1 86 ? 8.307 5.548 -15.873 1.00 90.25 86 PRO A CA 1
ATOM 629 C C . PRO A 1 86 ? 7.787 5.965 -17.249 1.00 90.25 86 PRO A C 1
ATOM 631 O O . PRO A 1 86 ? 8.536 6.347 -18.146 1.00 90.25 86 PRO A O 1
ATOM 634 N N . GLY A 1 87 ? 6.474 5.892 -17.417 1.00 86.94 87 GLY A N 1
ATOM 635 C CA . GLY A 1 87 ? 5.823 6.228 -18.669 1.00 86.94 87 GLY A CA 1
ATOM 636 C C . GLY A 1 87 ? 4.361 6.608 -18.503 1.00 86.94 87 GLY A C 1
ATOM 637 O O . GLY A 1 87 ? 3.807 6.609 -17.400 1.00 86.94 87 GLY A O 1
ATOM 638 N N . LEU A 1 88 ? 3.736 6.913 -19.634 1.00 84.88 88 LEU A N 1
ATOM 639 C CA . LEU A 1 88 ? 2.326 7.254 -19.760 1.00 84.88 88 LEU A CA 1
ATOM 640 C C . LEU A 1 88 ? 1.672 6.381 -20.826 1.00 84.88 88 LEU A C 1
ATOM 642 O O . LEU A 1 88 ? 2.279 6.060 -21.852 1.00 84.88 88 LEU A O 1
ATOM 646 N N . VAL A 1 89 ? 0.416 6.017 -20.587 1.00 80.75 89 VAL A N 1
ATOM 647 C CA . VAL A 1 89 ? -0.452 5.412 -21.597 1.00 80.75 89 VAL A CA 1
ATOM 648 C C . VAL A 1 89 ? -1.689 6.286 -21.761 1.00 80.75 89 VAL A C 1
ATOM 650 O O . VAL A 1 89 ? -2.409 6.558 -20.804 1.00 80.75 89 VAL A O 1
ATOM 653 N N . ASN A 1 90 ? -1.947 6.701 -22.998 1.00 79.25 90 ASN A N 1
ATOM 654 C CA . ASN A 1 90 ? -3.222 7.271 -23.432 1.00 79.25 90 ASN A CA 1
ATOM 655 C C . ASN A 1 90 ? -3.825 6.336 -24.502 1.00 79.25 90 ASN A C 1
ATOM 657 O O . ASN A 1 90 ? -3.127 5.463 -25.019 1.00 79.25 90 ASN A O 1
ATOM 661 N N . ARG A 1 91 ? -5.100 6.521 -24.876 1.00 67.31 91 ARG A N 1
ATOM 662 C CA . ARG A 1 91 ? -5.875 5.702 -25.833 1.00 67.31 91 ARG A CA 1
ATOM 663 C C . ARG A 1 91 ? -5.140 5.323 -27.126 1.00 67.31 91 ARG A C 1
ATOM 665 O O . ARG A 1 91 ? -5.535 4.351 -27.758 1.00 67.31 91 ARG A O 1
ATOM 672 N N . TYR A 1 92 ? -4.107 6.066 -27.525 1.00 59.69 92 TYR A N 1
ATOM 673 C CA . TYR A 1 92 ? -3.420 5.883 -28.804 1.00 59.69 92 TYR A CA 1
ATOM 674 C C . TYR A 1 92 ? -1.895 5.748 -28.720 1.00 59.69 92 TYR A C 1
ATOM 676 O O . TYR A 1 92 ? -1.277 5.462 -29.743 1.00 59.69 92 TYR A O 1
ATOM 684 N N . LYS A 1 93 ? -1.262 5.977 -27.559 1.00 76.75 93 LYS A N 1
ATOM 685 C CA . LYS A 1 93 ? 0.207 6.001 -27.446 1.00 76.75 93 LYS A CA 1
ATOM 686 C C . LYS A 1 93 ? 0.691 5.559 -26.070 1.00 76.75 93 LYS A C 1
ATOM 688 O O . LYS A 1 93 ? 0.090 5.900 -25.052 1.00 76.75 93 LYS A O 1
ATOM 693 N N . ARG A 1 94 ? 1.812 4.837 -26.075 1.00 79.75 94 ARG A N 1
ATOM 694 C CA . ARG A 1 94 ? 2.615 4.517 -24.897 1.00 79.75 94 ARG A CA 1
ATOM 695 C C . ARG A 1 94 ? 3.946 5.233 -25.037 1.00 79.75 94 ARG A C 1
ATOM 697 O O . ARG A 1 94 ? 4.628 5.051 -26.041 1.00 79.75 94 ARG A O 1
ATOM 704 N N . GLU A 1 95 ? 4.285 6.041 -24.049 1.00 82.00 95 GLU A N 1
ATOM 705 C CA . GLU A 1 95 ? 5.505 6.841 -24.044 1.00 82.00 95 GLU A CA 1
ATOM 706 C C . GLU A 1 95 ? 6.258 6.573 -22.743 1.00 82.00 95 GLU A C 1
ATOM 708 O O . GLU A 1 95 ? 5.666 6.607 -21.665 1.00 82.00 95 GLU A O 1
ATOM 713 N N . SER A 1 96 ? 7.550 6.283 -22.853 1.00 81.06 96 SER A N 1
ATOM 714 C CA . SER A 1 96 ? 8.453 6.099 -21.715 1.00 81.06 96 SER A CA 1
ATOM 715 C C . SER A 1 96 ? 9.357 7.319 -21.611 1.00 81.06 96 SER A C 1
ATOM 717 O O . SER A 1 96 ? 9.749 7.894 -22.627 1.00 81.06 96 SER A O 1
ATOM 719 N N . TYR A 1 97 ? 9.666 7.728 -20.387 1.00 78.81 97 TYR A N 1
ATOM 720 C CA . TYR A 1 97 ? 10.352 8.979 -20.108 1.00 78.81 97 TYR A CA 1
ATOM 721 C C . TYR A 1 97 ? 11.489 8.770 -19.112 1.00 78.81 97 TYR A C 1
ATOM 723 O O . TYR A 1 97 ? 11.316 8.109 -18.090 1.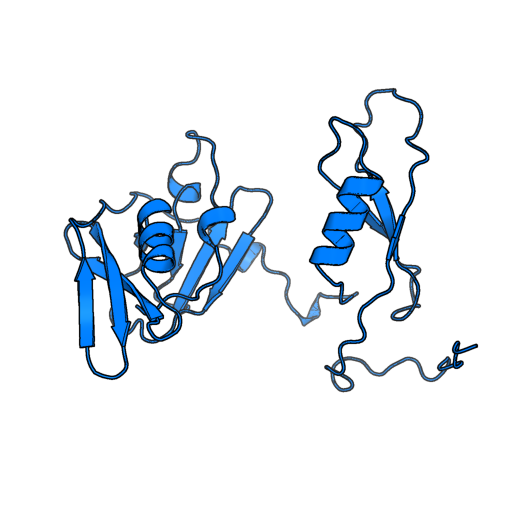00 78.81 97 TYR A O 1
ATOM 731 N N . GLY A 1 98 ? 12.618 9.425 -19.379 1.00 83.94 98 GLY A N 1
ATOM 732 C CA . GLY A 1 98 ? 13.808 9.354 -18.534 1.00 83.94 98 GLY A CA 1
ATOM 733 C C . GLY A 1 98 ? 14.589 8.050 -18.687 1.00 83.94 98 GLY A C 1
ATOM 734 O O . GLY A 1 98 ? 14.166 7.121 -19.379 1.00 83.94 98 GLY A O 1
ATOM 735 N N . ASP A 1 99 ? 15.747 8.011 -18.037 1.00 88.12 99 ASP A N 1
ATOM 736 C CA . ASP A 1 99 ? 16.577 6.813 -17.990 1.00 88.12 99 ASP A CA 1
ATOM 737 C C . ASP A 1 99 ? 15.928 5.756 -17.078 1.00 88.12 99 ASP A C 1
ATOM 739 O O . ASP A 1 99 ? 15.381 6.108 -16.024 1.00 88.12 99 ASP A O 1
ATOM 743 N N . PRO A 1 100 ? 15.963 4.464 -17.454 1.00 91.31 100 PRO A N 1
ATOM 744 C CA . PRO A 1 100 ? 15.474 3.393 -16.597 1.00 91.31 100 PRO A CA 1
ATOM 745 C C . PRO A 1 100 ? 16.189 3.401 -15.243 1.00 91.31 100 PRO A C 1
ATOM 747 O O . PRO A 1 100 ? 17.414 3.502 -15.173 1.00 91.31 100 PRO A O 1
ATOM 750 N N . LEU A 1 101 ? 15.424 3.261 -14.161 1.00 94.44 101 LEU A N 1
ATOM 751 C CA . LEU A 1 101 ? 15.989 3.059 -12.830 1.00 94.44 101 LEU A CA 1
ATOM 752 C C . LEU A 1 101 ? 16.312 1.571 -12.649 1.00 94.44 101 LEU A C 1
ATOM 754 O O . LEU A 1 101 ? 15.444 0.749 -12.952 1.00 94.44 101 LEU A O 1
ATOM 758 N N . PRO A 1 102 ? 17.508 1.207 -12.151 1.00 96.25 102 PRO A N 1
ATOM 759 C CA . PRO A 1 102 ? 17.911 -0.191 -12.034 1.00 96.25 102 PRO A CA 1
ATOM 760 C C . PRO A 1 102 ? 16.927 -0.964 -11.155 1.00 96.25 102 PRO A C 1
ATOM 762 O O . PRO A 1 102 ? 16.441 -0.435 -10.153 1.00 96.25 102 PRO A O 1
ATOM 765 N N . LEU A 1 103 ? 16.617 -2.204 -11.538 1.00 97.06 103 LEU A N 1
ATOM 766 C CA . LEU A 1 103 ? 15.784 -3.081 -10.714 1.00 97.06 103 LEU A CA 1
ATOM 767 C C . LEU A 1 103 ? 16.489 -3.382 -9.390 1.00 97.06 103 LEU A C 1
ATOM 769 O O . LEU A 1 103 ? 17.716 -3.343 -9.298 1.00 97.06 103 LEU A O 1
ATOM 773 N N . VAL A 1 104 ? 15.700 -3.668 -8.359 1.00 97.06 104 VAL A N 1
ATOM 774 C CA . VAL A 1 104 ? 16.247 -4.111 -7.077 1.00 97.06 104 VAL A CA 1
ATOM 775 C C . VAL A 1 104 ? 16.491 -5.616 -7.148 1.00 97.06 104 VAL A C 1
ATOM 777 O O . VAL A 1 104 ? 15.611 -6.374 -7.550 1.00 97.06 104 VAL A O 1
ATOM 780 N N . ASP A 1 105 ? 17.677 -6.060 -6.749 1.00 96.50 105 ASP A N 1
ATOM 781 C CA . ASP A 1 105 ? 17.994 -7.485 -6.704 1.00 96.50 105 ASP A CA 1
ATOM 782 C C . ASP A 1 105 ? 17.393 -8.156 -5.461 1.00 96.50 105 ASP A C 1
ATOM 784 O O . ASP A 1 105 ? 17.322 -7.571 -4.376 1.00 96.50 105 ASP A O 1
ATOM 788 N N . GLY A 1 106 ? 17.004 -9.424 -5.604 1.00 96.50 106 GLY A N 1
ATOM 789 C CA . GLY A 1 106 ? 16.555 -10.275 -4.503 1.00 96.50 106 GLY A CA 1
ATOM 790 C C . GLY A 1 106 ? 15.184 -10.905 -4.732 1.00 96.50 106 GLY A C 1
ATOM 791 O O . GLY A 1 106 ? 14.620 -10.853 -5.821 1.00 96.50 106 GLY A O 1
ATOM 792 N N . HIS A 1 107 ? 14.653 -11.522 -3.678 1.00 97.00 107 HIS A N 1
ATOM 793 C CA . HIS A 1 107 ? 13.346 -12.173 -3.695 1.00 97.00 107 HIS A CA 1
ATOM 794 C C . HIS A 1 107 ? 12.374 -11.438 -2.777 1.00 97.00 107 HIS A C 1
ATOM 796 O O . HIS A 1 107 ? 12.699 -11.144 -1.622 1.00 97.00 107 HIS A O 1
ATOM 802 N N . TYR A 1 108 ? 11.177 -11.158 -3.289 1.00 98.00 108 TYR A N 1
ATOM 803 C CA . TYR A 1 108 ? 10.095 -10.631 -2.469 1.00 98.00 108 TYR A CA 1
ATOM 804 C C . TYR A 1 108 ? 9.498 -11.739 -1.589 1.00 98.00 108 TYR A C 1
ATOM 806 O O . TYR A 1 108 ? 9.419 -12.887 -2.038 1.00 98.00 108 TYR A O 1
ATOM 814 N N . PRO A 1 109 ? 9.069 -11.444 -0.349 1.00 97.12 109 PRO A N 1
ATOM 815 C CA . PRO A 1 109 ? 8.337 -12.418 0.453 1.00 97.12 109 PRO A CA 1
ATOM 816 C C . PRO A 1 109 ? 7.001 -12.796 -0.203 1.00 97.12 109 PRO A C 1
ATOM 818 O O . PRO A 1 109 ? 6.335 -11.958 -0.809 1.00 97.12 109 PRO A O 1
ATOM 821 N N . ASP A 1 110 ? 6.572 -14.048 -0.028 1.00 96.81 110 ASP A N 1
ATOM 822 C CA . ASP A 1 110 ? 5.247 -14.484 -0.478 1.00 96.81 110 ASP A CA 1
ATOM 823 C C . ASP A 1 110 ? 4.157 -13.850 0.393 1.00 96.81 110 ASP A C 1
ATOM 825 O O . ASP A 1 110 ? 3.939 -14.242 1.539 1.00 96.81 110 ASP A O 1
ATOM 829 N N . VAL A 1 111 ? 3.452 -12.864 -0.157 1.00 96.75 111 VAL A N 1
ATOM 830 C CA . VAL A 1 111 ? 2.402 -12.132 0.561 1.00 96.75 111 VAL A CA 1
ATOM 831 C C . VAL A 1 111 ? 1.124 -12.952 0.751 1.00 96.75 111 VAL A C 1
ATOM 833 O O . VAL A 1 111 ? 0.326 -12.645 1.636 1.00 96.75 111 VAL A O 1
ATOM 836 N N . ASN A 1 112 ? 0.910 -14.018 -0.030 1.00 94.94 112 ASN A N 1
ATOM 837 C CA . ASN A 1 112 ? -0.326 -14.802 0.053 1.00 94.94 112 ASN A CA 1
ATOM 838 C C . ASN A 1 112 ? -0.457 -15.539 1.391 1.00 94.94 112 ASN A C 1
ATOM 840 O O . ASN A 1 112 ? -1.571 -15.852 1.806 1.00 94.94 112 ASN A O 1
ATOM 844 N N . VAL A 1 113 ? 0.660 -15.795 2.080 1.00 94.69 113 VAL A N 1
ATOM 845 C CA . VAL A 1 113 ? 0.658 -16.481 3.381 1.00 94.69 113 VAL A CA 1
ATOM 846 C C . VAL A 1 113 ? 0.084 -15.611 4.504 1.00 94.69 113 VAL A C 1
ATOM 848 O O . VAL A 1 113 ? -0.385 -16.152 5.502 1.00 94.69 113 VAL A O 1
ATOM 851 N N . ILE A 1 114 ? 0.104 -14.280 4.344 1.00 93.31 114 ILE A N 1
ATOM 852 C CA . ILE A 1 114 ? -0.420 -13.318 5.329 1.00 93.31 114 ILE A CA 1
ATOM 853 C C . ILE A 1 114 ? -1.762 -12.704 4.920 1.00 93.31 114 ILE A C 1
ATOM 855 O O . ILE A 1 114 ? -2.419 -12.072 5.747 1.00 93.31 114 ILE A O 1
ATOM 859 N N . MET A 1 115 ? -2.192 -12.882 3.667 1.00 92.06 115 MET A N 1
ATOM 860 C CA . MET A 1 115 ? -3.494 -12.402 3.211 1.00 92.06 115 MET A CA 1
ATOM 861 C C . MET A 1 115 ? -4.625 -13.192 3.893 1.00 92.06 115 MET A C 1
ATOM 863 O O . MET A 1 115 ? -4.688 -14.419 3.756 1.00 92.06 115 MET A O 1
ATOM 867 N N . PRO A 1 116 ? -5.554 -12.523 4.601 1.00 89.88 116 PRO A N 1
ATOM 868 C CA . PRO A 1 116 ? -6.713 -13.190 5.175 1.00 89.88 116 PRO A CA 1
ATOM 869 C C . PRO A 1 116 ? -7.565 -13.812 4.071 1.00 89.88 116 PRO A C 1
ATOM 871 O O . PRO A 1 116 ? -7.858 -13.174 3.059 1.00 89.88 116 PRO A O 1
ATOM 874 N N . LYS A 1 117 ? -8.012 -15.051 4.279 1.00 89.69 117 LYS A N 1
ATOM 875 C CA . LYS A 1 117 ? -9.017 -15.659 3.402 1.00 89.69 117 LYS A CA 1
ATOM 876 C C . LYS A 1 117 ? -10.369 -15.042 3.722 1.00 89.69 117 LYS A C 1
ATOM 878 O O . LYS A 1 117 ? -10.713 -14.929 4.896 1.00 89.69 117 LYS A O 1
ATOM 883 N N . GLU A 1 118 ? -11.162 -14.724 2.710 1.00 85.12 118 GLU A N 1
ATOM 884 C CA . GLU A 1 118 ? -12.505 -14.158 2.891 1.00 85.12 118 GLU A CA 1
ATOM 885 C C . GLU A 1 118 ? -13.370 -15.014 3.831 1.00 85.12 118 GLU A C 1
ATOM 887 O O . GLU A 1 118 ? -13.955 -14.509 4.783 1.00 85.12 118 GLU A O 1
ATOM 892 N N . SER A 1 119 ? -13.301 -16.341 3.689 1.00 86.06 119 SER A N 1
ATOM 893 C CA . SER A 1 119 ? -13.992 -17.303 4.560 1.00 86.06 119 SER A CA 1
ATOM 894 C C . SER A 1 119 ? -13.557 -17.277 6.034 1.00 86.06 119 SER A C 1
ATOM 896 O O . SER A 1 119 ? -14.194 -17.905 6.874 1.00 86.06 119 SER A O 1
ATOM 898 N N . SER A 1 120 ? -12.433 -16.631 6.357 1.00 86.19 120 SER A N 1
ATOM 899 C CA . SER A 1 120 ? -11.917 -16.484 7.726 1.00 86.19 120 SER A CA 1
ATOM 900 C C . SER A 1 120 ? -12.286 -15.146 8.370 1.00 86.19 120 SER A C 1
ATOM 902 O O . SER A 1 120 ? -12.089 -14.972 9.576 1.00 86.19 120 SER A O 1
ATOM 904 N N . VAL A 1 121 ? -12.836 -14.208 7.592 1.00 82.94 121 VAL A N 1
ATOM 905 C CA . VAL A 1 121 ? -13.248 -12.890 8.074 1.00 82.94 121 VAL A CA 1
ATOM 906 C C . VAL A 1 121 ? -14.526 -13.046 8.892 1.00 82.94 121 VAL A C 1
ATOM 908 O O . VAL A 1 121 ? -15.601 -13.263 8.350 1.00 82.94 121 VAL A O 1
ATOM 911 N N . LYS A 1 122 ? -14.409 -12.934 10.219 1.00 80.06 122 LYS A N 1
ATOM 912 C CA . LYS A 1 122 ? -15.547 -13.026 11.157 1.00 80.06 122 LYS A CA 1
ATOM 913 C C . LYS A 1 122 ? -16.293 -11.709 11.348 1.00 80.06 122 LYS A C 1
ATOM 915 O O . LYS A 1 122 ? -17.356 -11.680 11.959 1.00 80.06 122 LYS A O 1
ATOM 920 N N . PHE A 1 123 ? -15.668 -10.615 10.937 1.00 77.81 123 PHE A N 1
ATOM 921 C CA . PHE A 1 123 ? -16.082 -9.271 11.276 1.00 77.81 123 PHE A CA 1
ATOM 922 C C . PHE A 1 123 ? -15.632 -8.320 10.175 1.00 77.81 123 PHE A C 1
ATOM 924 O O . PHE A 1 123 ? -14.456 -8.317 9.808 1.00 77.81 123 PHE A O 1
ATOM 931 N N . MET A 1 124 ? -16.561 -7.514 9.673 1.00 80.25 124 MET A N 1
ATOM 932 C CA . MET A 1 124 ? -16.308 -6.522 8.641 1.00 80.25 124 MET A CA 1
ATOM 933 C C . MET A 1 124 ? -16.941 -5.208 9.068 1.00 80.25 124 MET A C 1
ATOM 935 O O . MET A 1 124 ? -18.086 -5.180 9.512 1.00 80.25 124 MET A O 1
ATOM 939 N N . VAL A 1 125 ? -16.190 -4.123 8.917 1.00 84.62 125 VAL A N 1
ATOM 940 C CA . VAL A 1 125 ? -16.693 -2.785 9.181 1.00 84.62 125 VAL A CA 1
ATOM 941 C C . VAL A 1 125 ? -16.160 -1.821 8.137 1.00 84.62 125 VAL A C 1
ATOM 943 O O . VAL A 1 125 ? -14.976 -1.843 7.802 1.00 84.62 125 VAL A O 1
ATOM 946 N N . ALA A 1 126 ? -17.046 -0.985 7.609 1.00 87.81 126 ALA A N 1
ATOM 947 C CA . ALA A 1 126 ? -16.693 0.054 6.659 1.00 87.81 126 ALA A CA 1
ATOM 948 C C . ALA A 1 126 ? -16.537 1.384 7.398 1.00 87.81 126 ALA A C 1
ATOM 950 O O . ALA A 1 126 ? -17.412 1.804 8.157 1.00 87.81 126 ALA A O 1
ATOM 951 N N . LEU A 1 127 ? -15.408 2.051 7.176 1.00 90.62 127 LEU A N 1
ATOM 952 C CA . LEU A 1 127 ? -15.079 3.330 7.794 1.00 90.62 127 LEU A CA 1
ATOM 953 C C . LEU A 1 127 ? -14.628 4.327 6.739 1.00 90.62 127 LEU A C 1
ATOM 955 O O . LEU A 1 127 ? -13.911 3.979 5.802 1.00 90.62 127 LEU A O 1
ATOM 959 N N . ASP A 1 128 ? -14.998 5.588 6.933 1.00 92.62 128 ASP A N 1
ATOM 960 C CA . ASP A 1 128 ? -14.411 6.681 6.173 1.00 92.62 128 ASP A CA 1
ATOM 961 C C . ASP A 1 128 ? -12.981 6.918 6.681 1.00 92.62 128 ASP A C 1
ATOM 963 O O . ASP A 1 128 ? -12.760 7.282 7.841 1.00 92.62 128 ASP A O 1
ATOM 967 N N . ALA A 1 129 ? -11.999 6.697 5.807 1.00 92.50 129 ALA A N 1
ATOM 968 C CA . ALA A 1 129 ? -10.587 6.814 6.154 1.00 92.50 129 ALA A CA 1
ATOM 969 C C . ALA A 1 129 ? -10.190 8.241 6.577 1.00 92.50 129 ALA A C 1
ATOM 971 O O . ALA A 1 129 ? -9.337 8.407 7.451 1.00 92.50 129 ALA A O 1
ATOM 972 N N . ALA A 1 130 ? -10.808 9.275 5.997 1.00 93.44 130 ALA A N 1
ATOM 973 C CA . ALA A 1 130 ? -10.525 10.662 6.350 1.00 93.44 130 ALA A CA 1
ATOM 974 C C . ALA A 1 130 ? -11.109 11.014 7.725 1.00 93.44 130 ALA A C 1
ATOM 976 O O . ALA A 1 130 ? -10.442 11.686 8.515 1.00 93.44 130 ALA A O 1
ATOM 977 N N . LEU A 1 131 ? -12.311 10.521 8.046 1.00 94.31 131 LEU A N 1
ATOM 978 C CA . LEU A 1 131 ? -12.891 10.659 9.384 1.00 94.31 131 LEU A CA 1
ATOM 979 C C . LEU A 1 131 ? -12.071 9.909 10.433 1.00 94.31 131 LEU A C 1
ATOM 981 O O . LEU A 1 131 ? -11.807 10.477 11.491 1.00 94.31 131 LEU A O 1
ATOM 985 N N . LEU A 1 132 ? -11.632 8.682 10.135 1.00 94.31 132 LEU A N 1
ATOM 986 C CA . LEU A 1 132 ? -10.782 7.911 11.041 1.00 94.31 132 LEU A CA 1
ATOM 987 C C . LEU A 1 132 ? -9.459 8.634 11.301 1.00 94.31 132 LEU A C 1
ATOM 989 O O 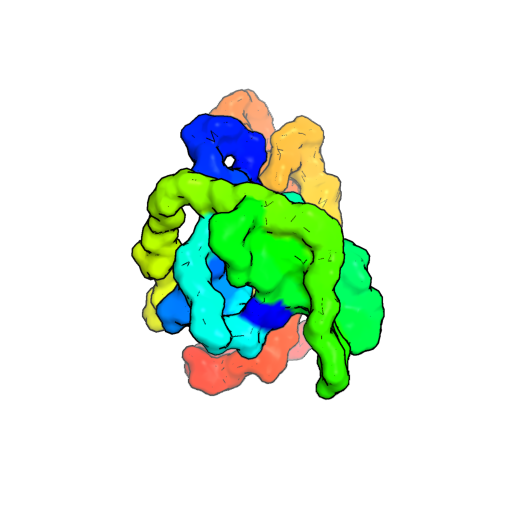. LEU A 1 132 ? -9.062 8.769 12.456 1.00 94.31 132 LEU A O 1
ATOM 993 N N . LYS A 1 133 ? -8.810 9.158 10.253 1.00 93.44 133 LYS A N 1
ATOM 994 C CA . LYS A 1 133 ? -7.586 9.950 10.406 1.00 93.44 133 LYS A CA 1
ATOM 995 C C . LYS A 1 133 ? -7.831 11.194 11.262 1.00 93.44 133 LYS A C 1
ATOM 997 O O . LYS A 1 133 ? -7.085 11.436 12.201 1.00 93.44 133 LYS A O 1
ATOM 1002 N N . ARG A 1 134 ? -8.878 11.970 10.964 1.00 94.06 134 ARG A N 1
ATOM 1003 C CA . ARG A 1 134 ? -9.207 13.189 11.718 1.00 94.06 134 ARG A CA 1
ATOM 1004 C C . ARG A 1 134 ? -9.500 12.886 13.187 1.00 94.06 134 ARG A C 1
ATOM 1006 O O . ARG A 1 134 ? -9.134 13.674 14.050 1.00 94.06 134 ARG A O 1
ATOM 1013 N N . LEU A 1 135 ? -10.164 11.764 13.465 1.00 93.94 135 LEU A N 1
ATOM 1014 C CA . LEU A 1 135 ? -10.411 11.313 14.828 1.00 93.94 135 LEU A CA 1
ATOM 1015 C C . LEU A 1 135 ? -9.109 10.904 15.521 1.00 93.94 135 LEU A C 1
ATOM 1017 O O . LEU A 1 135 ? -8.887 11.329 16.646 1.00 93.94 135 LEU A O 1
ATOM 1021 N N . ALA A 1 136 ? -8.246 10.137 14.848 1.00 92.69 136 ALA A N 1
ATOM 1022 C CA . ALA A 1 136 ? -6.935 9.752 15.367 1.00 92.69 136 ALA A CA 1
ATOM 1023 C C . ALA A 1 136 ? -6.083 10.983 15.714 1.00 92.69 136 ALA A C 1
ATOM 1025 O O . ALA A 1 136 ? -5.578 11.069 16.827 1.00 92.69 136 ALA A O 1
ATOM 1026 N N . ASP A 1 137 ? -6.016 11.975 14.818 1.00 91.31 137 ASP A N 1
ATOM 1027 C CA . ASP A 1 137 ? -5.309 13.242 15.056 1.00 91.31 137 ASP A CA 1
ATOM 1028 C C . ASP A 1 137 ? -5.877 14.016 16.271 1.00 91.31 137 ASP A C 1
ATOM 1030 O O . ASP A 1 137 ? -5.157 14.790 16.894 1.00 91.31 137 ASP A O 1
ATOM 1034 N N . ALA A 1 138 ? -7.163 13.837 16.605 1.00 91.31 138 ALA A N 1
ATOM 1035 C CA . ALA A 1 138 ? -7.827 14.539 17.706 1.00 91.31 138 ALA A CA 1
ATOM 1036 C C . ALA A 1 138 ? -7.649 13.866 19.077 1.00 91.31 138 ALA A C 1
ATOM 1038 O O . ALA A 1 138 ? -7.728 14.552 20.093 1.00 91.31 138 ALA A O 1
ATOM 1039 N N . ILE A 1 139 ? -7.457 12.542 19.120 1.00 90.62 139 ILE A N 1
ATOM 1040 C CA . ILE A 1 139 ? -7.380 11.772 20.377 1.00 90.62 139 ILE A CA 1
ATOM 1041 C C . ILE A 1 139 ? -5.959 11.317 20.722 1.00 90.62 139 ILE A C 1
ATOM 1043 O O . ILE A 1 139 ? -5.678 11.021 21.885 1.00 90.62 139 ILE A O 1
ATOM 1047 N N . CYS A 1 140 ? -5.069 11.222 19.733 1.00 88.38 140 CYS A N 1
ATOM 1048 C CA . CYS A 1 140 ? -3.685 10.829 19.953 1.00 88.38 140 CYS A CA 1
ATOM 1049 C C . CYS A 1 140 ? -2.851 12.037 20.388 1.00 88.38 140 CYS A C 1
ATOM 1051 O O . CYS A 1 140 ? -2.720 13.021 19.665 1.00 88.38 140 CYS A O 1
ATOM 1053 N N . GLU A 1 141 ? -2.248 11.945 21.571 1.00 81.19 141 GLU A N 1
ATOM 1054 C CA . GLU A 1 141 ? -1.286 12.933 22.058 1.00 81.19 141 GLU A CA 1
ATOM 1055 C C . GLU A 1 141 ? 0.113 12.686 21.484 1.00 81.19 141 GLU A C 1
ATOM 1057 O O . GLU A 1 141 ? 0.445 11.573 21.065 1.00 81.19 141 GLU A O 1
ATOM 1062 N N . ASN A 1 142 ? 0.946 13.733 21.502 1.00 67.81 142 ASN A N 1
ATOM 1063 C CA . ASN A 1 142 ? 2.311 13.752 20.969 1.00 67.81 142 ASN A CA 1
ATOM 1064 C C . ASN A 1 142 ? 3.101 12.473 21.311 1.00 67.81 142 ASN A C 1
ATOM 1066 O O . ASN A 1 142 ? 3.549 12.288 22.443 1.00 67.81 142 ASN A O 1
ATOM 1070 N N . GLY A 1 143 ? 3.285 11.615 20.303 1.00 65.44 143 GLY A N 1
ATOM 1071 C CA . GLY A 1 143 ? 4.019 10.349 20.392 1.00 65.44 143 GLY A CA 1
ATOM 1072 C C . GLY A 1 143 ? 3.184 9.112 20.049 1.00 65.44 143 GLY A C 1
ATOM 1073 O O . GLY A 1 143 ? 3.737 8.150 19.526 1.00 65.44 143 GLY A O 1
ATOM 1074 N N . SER A 1 144 ? 1.861 9.139 20.252 1.00 68.38 144 SER A N 1
ATOM 1075 C CA . SER A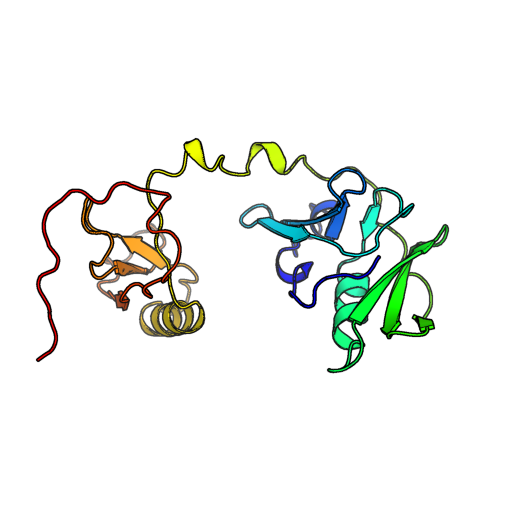 1 144 ? 0.983 8.049 19.809 1.00 68.38 144 SER A CA 1
ATOM 1076 C C . SER A 1 144 ? 0.617 8.231 18.336 1.00 68.38 144 SER A C 1
ATOM 1078 O O . SER A 1 144 ? 0.071 9.257 17.941 1.00 68.38 144 SER A O 1
ATOM 1080 N N . THR A 1 145 ? 0.920 7.235 17.504 1.00 72.19 145 THR A N 1
ATOM 1081 C CA . THR A 1 145 ? 0.653 7.268 16.052 1.00 72.19 145 THR A CA 1
ATOM 1082 C C . THR A 1 145 ? -0.423 6.278 15.612 1.00 72.19 145 THR A C 1
ATOM 1084 O O . THR A 1 145 ? -0.806 6.263 14.443 1.00 72.19 145 THR A O 1
ATOM 1087 N N . GLY A 1 146 ? -0.925 5.453 16.534 1.00 85.44 146 GLY A N 1
ATOM 1088 C CA . GLY A 1 146 ? -1.881 4.389 16.245 1.00 85.44 146 GLY A CA 1
ATOM 1089 C C . GLY A 1 146 ? -3.171 4.521 17.041 1.00 85.44 146 GLY A C 1
ATOM 1090 O O . GLY A 1 146 ? -3.199 5.108 18.121 1.00 85.44 146 GLY A O 1
ATOM 1091 N N . VAL A 1 147 ? -4.234 3.902 16.532 1.00 91.25 147 VAL A N 1
ATOM 1092 C CA . VAL A 1 147 ? -5.514 3.760 17.232 1.00 91.25 147 VAL A CA 1
ATOM 1093 C C . VAL A 1 147 ? -5.978 2.306 17.229 1.00 91.25 147 VAL A C 1
ATOM 1095 O O . VAL A 1 147 ? -5.664 1.536 16.323 1.00 91.25 147 VAL A O 1
ATOM 1098 N N . ARG A 1 148 ? -6.742 1.927 18.250 1.00 91.00 148 ARG A N 1
ATOM 1099 C CA . ARG A 1 148 ? -7.446 0.649 18.368 1.00 91.00 148 ARG A CA 1
ATOM 1100 C C . ARG A 1 148 ? -8.927 0.878 18.135 1.00 91.00 148 ARG A C 1
ATOM 1102 O O . ARG A 1 148 ? -9.488 1.839 18.658 1.00 91.00 148 ARG A O 1
ATOM 1109 N N . LEU A 1 149 ? -9.541 -0.030 17.390 1.00 91.69 149 LEU A N 1
ATOM 1110 C CA . LEU A 1 149 ? -10.963 -0.011 17.074 1.00 91.69 149 LEU A CA 1
ATOM 1111 C C . LEU A 1 149 ? -11.665 -1.110 17.869 1.00 91.69 149 LEU A C 1
ATOM 1113 O O . LEU A 1 149 ? -11.253 -2.268 17.829 1.00 91.69 149 LEU A O 1
ATOM 1117 N N . TYR A 1 150 ? -12.728 -0.744 18.576 1.00 89.19 150 TYR A N 1
ATOM 1118 C CA . TYR A 1 150 ? -13.565 -1.659 19.341 1.00 89.19 150 TYR A CA 1
ATOM 1119 C C . TYR A 1 150 ? -15.006 -1.526 18.854 1.00 89.19 150 TYR A C 1
ATOM 1121 O O . TYR A 1 150 ? -15.617 -0.467 19.004 1.00 89.19 150 TYR A O 1
ATOM 1129 N N . GLN A 1 151 ? -15.556 -2.602 18.293 1.00 85.56 151 GLN A N 1
ATOM 1130 C CA . GLN A 1 151 ? -16.988 -2.717 18.029 1.00 85.56 151 GLN A CA 1
ATOM 1131 C C . GLN A 1 151 ? -17.575 -3.778 18.960 1.00 85.56 151 GLN A C 1
ATOM 1133 O O . GLN A 1 151 ? -16.966 -4.822 19.203 1.00 85.56 151 GLN A O 1
ATOM 1138 N N . GLU A 1 152 ? -18.750 -3.488 19.510 1.00 80.56 152 GLU A N 1
ATOM 1139 C CA . GLU A 1 152 ? -19.491 -4.435 20.336 1.00 80.56 152 GLU A CA 1
ATOM 1140 C C . GLU A 1 152 ? -19.877 -5.669 19.491 1.00 80.56 152 GLU A C 1
ATOM 1142 O O . GLU A 1 152 ? -20.458 -5.507 18.411 1.00 80.56 152 GLU A O 1
ATOM 1147 N N . PRO A 1 153 ? -19.568 -6.902 19.940 1.00 77.12 153 PRO A N 1
ATOM 1148 C CA . PRO A 1 153 ? -19.942 -8.108 19.209 1.00 77.12 153 PRO A CA 1
ATOM 1149 C C . PRO A 1 153 ? -21.446 -8.148 18.907 1.00 77.12 153 PRO A C 1
ATOM 1151 O O . PRO A 1 153 ? -22.271 -7.903 19.782 1.00 77.12 153 PRO A O 1
ATOM 1154 N N . GLY A 1 154 ? -21.810 -8.468 17.664 1.00 74.19 154 GLY A N 1
ATOM 1155 C CA . GLY A 1 154 ? -23.210 -8.572 17.235 1.00 74.19 154 GLY A CA 1
ATOM 1156 C C . GLY A 1 154 ? -23.885 -7.250 16.848 1.00 74.19 154 GLY A C 1
ATOM 1157 O O . GLY A 1 154 ? -25.024 -7.279 16.387 1.00 74.19 154 GLY A O 1
ATOM 1158 N N . ARG A 1 155 ? -23.205 -6.099 16.964 1.00 75.19 155 ARG A N 1
ATOM 1159 C CA . ARG A 1 155 ? -23.695 -4.804 16.462 1.00 75.19 155 ARG A CA 1
ATOM 1160 C C . ARG A 1 155 ? -22.873 -4.312 15.277 1.00 75.19 155 ARG A C 1
ATOM 1162 O O . ARG A 1 155 ? -21.947 -3.532 15.451 1.00 75.19 155 ARG A O 1
ATOM 1169 N N . LEU A 1 156 ? -23.266 -4.726 14.075 1.00 72.06 156 LEU A N 1
ATOM 1170 C CA . LEU A 1 156 ? -22.594 -4.333 12.829 1.00 72.06 156 LEU A CA 1
ATOM 1171 C C . LEU A 1 156 ? -22.780 -2.839 12.501 1.00 72.06 156 LEU A C 1
ATOM 1173 O O . LEU A 1 156 ? -21.841 -2.184 12.058 1.00 72.06 156 LEU A O 1
ATOM 1177 N N . ASP A 1 157 ? -23.949 -2.278 12.825 1.00 78.94 157 ASP A N 1
ATOM 1178 C CA . ASP A 1 157 ? -24.292 -0.867 12.565 1.00 78.94 157 ASP A CA 1
ATOM 1179 C C . ASP A 1 157 ? -24.023 0.067 13.762 1.00 78.94 157 ASP A C 1
ATOM 1181 O O . ASP A 1 157 ? -24.389 1.245 13.755 1.00 78.94 157 ASP A O 1
ATOM 1185 N N . GLY A 1 158 ? -23.431 -0.462 14.835 1.00 85.00 158 GLY A N 1
ATOM 1186 C CA . GLY A 1 158 ? -23.183 0.290 16.062 1.00 85.00 158 GLY A CA 1
ATOM 1187 C C . GLY A 1 158 ? -21.960 1.211 15.972 1.00 85.00 158 GLY A C 1
ATOM 1188 O O . GLY A 1 158 ? -21.057 0.957 15.171 1.00 85.00 158 GLY A O 1
ATOM 1189 N N . PRO A 1 159 ? -21.889 2.251 16.826 1.00 90.56 159 PRO A N 1
ATOM 1190 C CA . PRO A 1 159 ? -20.704 3.096 16.945 1.00 90.56 159 PRO A CA 1
ATOM 1191 C C . PRO A 1 159 ? -19.453 2.263 17.248 1.00 90.56 159 PRO A C 1
ATOM 1193 O O . PRO A 1 159 ? -19.499 1.316 18.035 1.00 90.56 159 PRO A O 1
ATOM 1196 N N . ILE A 1 160 ? -18.325 2.655 16.661 1.00 92.88 160 ILE A N 1
ATOM 1197 C CA . ILE A 1 160 ? -17.018 2.057 16.931 1.00 92.88 160 ILE A CA 1
ATOM 1198 C C . ILE A 1 160 ? -16.276 2.964 17.898 1.00 92.88 160 ILE A C 1
ATOM 1200 O O . ILE A 1 160 ? -16.044 4.142 17.615 1.00 92.88 160 ILE A O 1
ATOM 1204 N N . LEU A 1 161 ? -15.886 2.399 19.035 1.00 92.88 161 LEU A N 1
ATOM 1205 C CA . LEU A 1 161 ? -15.049 3.069 20.014 1.00 92.88 161 LEU A CA 1
ATOM 1206 C C . LEU A 1 161 ? -13.596 3.043 19.533 1.00 92.88 161 LEU A C 1
ATOM 1208 O O . LEU A 1 161 ? -13.051 1.986 19.212 1.00 92.88 161 LEU A O 1
ATOM 1212 N N . VAL A 1 162 ? -12.965 4.210 19.508 1.00 93.25 162 VAL A N 1
ATOM 1213 C CA . VAL A 1 162 ? -11.584 4.409 19.066 1.00 93.25 162 VAL A CA 1
ATOM 1214 C C . VAL A 1 162 ? -10.752 4.863 20.255 1.00 93.25 162 VAL A C 1
ATOM 1216 O O . VAL A 1 162 ? -11.127 5.806 20.949 1.00 93.25 162 VAL A O 1
ATOM 1219 N N . LYS A 1 163 ? -9.625 4.196 20.504 1.00 91.81 163 LYS A N 1
ATOM 1220 C CA . LYS A 1 163 ? -8.687 4.558 21.578 1.00 91.81 163 LYS A CA 1
ATOM 1221 C C . LYS A 1 163 ? -7.268 4.686 21.030 1.00 91.81 163 LYS A C 1
ATOM 1223 O O . LYS A 1 163 ? -6.907 3.858 20.194 1.00 91.81 163 LYS A O 1
ATOM 1228 N N . PRO A 1 164 ? -6.444 5.638 21.493 1.00 89.75 164 PRO A N 1
ATOM 1229 C CA . PRO A 1 164 ? -5.029 5.676 21.144 1.00 89.75 164 PRO A CA 1
ATOM 1230 C C . PRO A 1 164 ? -4.318 4.365 21.500 1.00 89.75 164 PRO A C 1
ATOM 1232 O O . PRO A 1 164 ? -4.638 3.703 22.493 1.00 89.75 164 PRO A O 1
ATOM 1235 N N . VAL A 1 165 ? -3.319 3.987 20.707 1.00 87.06 165 VAL A N 1
ATOM 1236 C CA . VAL A 1 165 ? -2.345 2.972 21.114 1.00 87.06 165 VAL A CA 1
ATOM 1237 C C . VAL A 1 165 ? -1.385 3.655 22.087 1.00 87.06 165 VAL A C 1
ATOM 1239 O O . VAL A 1 165 ? -0.555 4.464 21.680 1.00 87.06 165 VAL A O 1
ATOM 1242 N N . GLY A 1 166 ? -1.539 3.380 23.381 1.00 71.44 166 GLY A N 1
ATOM 1243 C CA . GLY A 1 166 ? -0.594 3.832 24.400 1.00 71.44 166 GLY A CA 1
ATOM 1244 C C . GLY A 1 166 ? 0.610 2.899 24.497 1.00 71.44 166 GLY A C 1
ATOM 1245 O O . GLY A 1 166 ? 0.444 1.675 24.465 1.00 71.44 166 GLY A O 1
ATOM 1246 N N . ASP A 1 167 ? 1.801 3.474 24.665 1.00 54.94 167 ASP A N 1
ATOM 1247 C CA . ASP A 1 167 ? 2.963 2.735 25.147 1.00 54.94 167 ASP A CA 1
ATOM 1248 C C . ASP A 1 167 ? 2.670 2.259 26.574 1.00 54.94 167 ASP A C 1
ATOM 1250 O O . ASP A 1 167 ? 2.436 3.056 27.482 1.00 54.94 167 ASP A O 1
ATOM 1254 N N . TYR A 1 168 ? 2.687 0.943 26.781 1.00 50.88 168 TYR A N 1
ATOM 1255 C CA . TYR A 1 168 ? 2.456 0.265 28.064 1.00 50.88 168 TYR A CA 1
ATOM 1256 C C . TYR A 1 168 ? 3.561 0.519 29.115 1.00 50.88 168 TYR A C 1
ATOM 1258 O O . TYR A 1 168 ? 3.769 -0.289 30.017 1.00 50.88 168 TYR A O 1
ATOM 1266 N N . LEU A 1 169 ? 4.292 1.629 29.022 1.00 49.22 169 LEU A N 1
ATOM 1267 C CA . LEU A 1 169 ? 5.408 1.965 29.901 1.00 49.22 169 LEU A CA 1
ATOM 1268 C C . LEU A 1 169 ? 5.000 3.038 30.918 1.00 49.22 169 LEU A C 1
ATOM 1270 O O . LEU A 1 169 ? 5.549 4.135 30.957 1.00 49.22 169 LEU A O 1
ATOM 1274 N N . GLY A 1 170 ? 4.021 2.697 31.759 1.00 51.53 170 GLY A N 1
ATOM 1275 C CA . GLY A 1 170 ? 3.831 3.3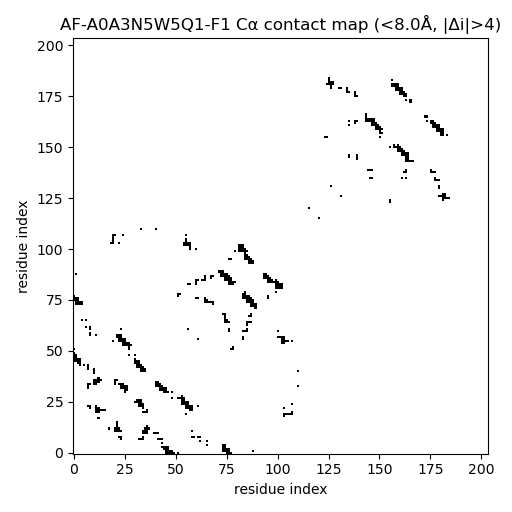37 33.067 1.00 51.53 170 GLY A CA 1
ATOM 1276 C C . GLY A 1 170 ? 3.285 4.768 33.091 1.00 51.53 170 GLY A C 1
ATOM 1277 O O . GLY A 1 170 ? 3.334 5.390 34.149 1.00 51.53 170 GLY A O 1
ATOM 1278 N N . ARG A 1 171 ? 2.757 5.303 31.983 1.00 52.44 171 ARG A N 1
ATOM 1279 C CA . ARG A 1 171 ? 1.952 6.537 32.015 1.00 52.44 171 ARG A CA 1
ATOM 1280 C C . ARG A 1 171 ? 0.490 6.201 32.307 1.00 52.44 171 ARG A C 1
ATOM 1282 O O . ARG A 1 171 ? 0.011 5.146 31.887 1.00 52.44 171 ARG A O 1
ATOM 1289 N N . GLU A 1 172 ? -0.181 7.078 33.055 1.00 56.56 172 GLU A N 1
ATOM 1290 C CA . GLU A 1 172 ? -1.619 7.001 33.336 1.00 56.56 172 GLU A CA 1
ATOM 1291 C C . GLU A 1 172 ? -2.388 6.690 32.047 1.00 56.56 172 GLU A C 1
ATOM 1293 O O . GLU A 1 172 ? -2.017 7.156 30.966 1.00 56.56 172 GLU A O 1
ATOM 1298 N N . GLN A 1 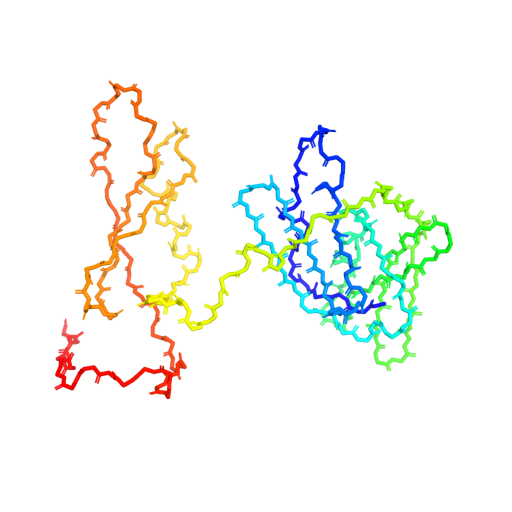173 ? -3.404 5.827 32.147 1.00 56.28 173 GLN A N 1
ATOM 1299 C CA . GLN A 1 173 ? -4.205 5.427 30.994 1.00 56.28 173 GLN A CA 1
ATOM 1300 C C . GLN A 1 173 ? -4.689 6.688 30.290 1.00 56.28 173 GLN A C 1
ATOM 1302 O O . GLN A 1 173 ? -5.407 7.479 30.888 1.00 56.28 173 GLN A O 1
ATOM 1307 N N . ASN A 1 174 ? -4.277 6.880 29.038 1.00 60.28 174 ASN A N 1
ATOM 1308 C CA . ASN A 1 174 ? -4.750 8.008 28.257 1.00 60.28 174 ASN A CA 1
ATOM 1309 C C . ASN A 1 174 ? -6.276 7.849 28.119 1.00 60.28 174 ASN A C 1
ATOM 1311 O O . ASN A 1 174 ? -6.744 6.921 27.454 1.00 60.28 174 ASN A O 1
ATOM 1315 N N . GLU A 1 175 ? -7.042 8.678 28.836 1.00 75.06 175 GLU A N 1
ATOM 1316 C CA . GLU A 1 175 ? -8.509 8.592 28.904 1.00 75.06 175 GLU A CA 1
ATOM 1317 C C . GLU A 1 175 ? -9.170 9.053 27.599 1.00 75.06 175 GLU A C 1
ATOM 1319 O O . GLU A 1 175 ? -10.374 8.865 27.407 1.00 75.06 175 GLU A O 1
ATOM 1324 N N . ASN A 1 176 ? -8.377 9.620 26.682 1.00 85.25 176 ASN A N 1
ATOM 1325 C CA . ASN A 1 176 ? -8.832 10.075 25.382 1.00 85.25 176 ASN A CA 1
ATOM 1326 C C . ASN A 1 176 ? -9.528 8.931 24.635 1.00 85.25 176 ASN A C 1
ATOM 1328 O O . ASN A 1 176 ? -8.949 7.881 24.339 1.00 85.25 176 ASN A O 1
ATOM 1332 N N . LEU A 1 177 ? -10.798 9.157 24.310 1.00 91.31 177 LEU A N 1
ATOM 1333 C CA . LEU A 1 177 ? -11.622 8.234 23.550 1.00 91.31 177 LEU A CA 1
ATOM 1334 C C . LEU A 1 177 ? -12.329 8.976 22.426 1.00 91.31 177 LEU A C 1
ATOM 1336 O O . LEU A 1 177 ? -12.723 10.134 22.554 1.00 91.31 177 LEU A O 1
ATOM 1340 N N . GLY A 1 178 ? -12.490 8.276 21.315 1.00 93.38 178 GLY A N 1
ATOM 1341 C CA . GLY A 1 178 ? -13.219 8.734 20.151 1.00 93.38 178 GLY A CA 1
ATOM 1342 C C . GLY A 1 178 ? -14.339 7.771 19.806 1.00 93.38 178 GLY A C 1
ATOM 1343 O O . GLY A 1 178 ? -14.300 6.593 20.160 1.00 93.38 178 GLY A O 1
ATOM 1344 N N . VAL A 1 179 ? -15.328 8.259 19.070 1.00 94.88 179 VAL A N 1
ATOM 1345 C CA . VAL A 1 179 ? -16.363 7.413 18.477 1.00 94.88 179 VAL A CA 1
ATOM 1346 C C . VAL A 1 179 ? -16.476 7.756 17.003 1.00 94.88 179 VAL A C 1
ATOM 1348 O O . VAL A 1 179 ? -16.536 8.929 16.636 1.00 94.88 179 VAL A O 1
ATOM 1351 N N . ILE A 1 180 ? -16.512 6.728 16.162 1.00 94.44 180 ILE A N 1
ATOM 1352 C CA . ILE A 1 180 ? -16.776 6.859 14.732 1.00 94.44 180 ILE A CA 1
ATOM 1353 C C . ILE A 1 180 ? -17.956 5.966 14.356 1.00 94.44 180 ILE A C 1
ATOM 1355 O O . ILE A 1 180 ? -18.059 4.823 14.803 1.00 94.44 180 ILE A O 1
ATOM 1359 N N . MET A 1 181 ? -18.868 6.503 13.552 1.00 92.94 181 MET A N 1
ATOM 1360 C CA . MET A 1 181 ? -19.969 5.718 13.003 1.00 92.94 181 MET A CA 1
ATOM 1361 C C . MET A 1 181 ? -19.478 4.949 11.772 1.00 92.94 181 MET A C 1
ATOM 1363 O O . MET A 1 181 ? -18.784 5.549 10.943 1.00 92.94 181 MET A O 1
ATOM 1367 N N . PRO A 1 182 ? -19.836 3.661 11.621 1.00 88.50 182 PRO A N 1
ATOM 1368 C CA . PRO A 1 182 ? -19.611 2.940 10.378 1.00 88.50 182 PRO A CA 1
ATOM 1369 C C . PRO A 1 182 ? -20.265 3.672 9.207 1.00 88.50 182 PRO A C 1
ATOM 1371 O O . PRO A 1 182 ? -21.341 4.261 9.339 1.00 88.50 182 PRO A O 1
ATOM 1374 N N . VAL A 1 183 ? -19.629 3.616 8.044 1.00 87.25 183 VAL A N 1
ATOM 1375 C CA . VAL A 1 183 ? -20.269 4.032 6.798 1.00 87.25 183 VAL A CA 1
ATOM 1376 C C . VAL A 1 183 ? -21.101 2.849 6.328 1.00 87.25 183 VAL A C 1
ATOM 1378 O O . VAL A 1 183 ? -20.568 1.755 6.178 1.00 87.25 183 VAL A O 1
ATOM 1381 N N . HIS A 1 184 ? -22.398 3.041 6.094 1.00 68.06 184 HIS A N 1
ATOM 1382 C CA . HIS A 1 184 ? -23.197 2.001 5.453 1.00 68.06 184 HIS A CA 1
ATOM 1383 C C . HIS A 1 184 ? -22.642 1.750 4.049 1.00 68.06 184 HIS A C 1
ATOM 1385 O O . HIS A 1 184 ? -22.823 2.569 3.146 1.00 68.06 184 HIS A O 1
ATOM 1391 N N . SER A 1 185 ? -21.968 0.619 3.852 1.00 51.25 185 SER A N 1
ATOM 1392 C CA . SER A 1 185 ? -21.799 0.083 2.513 1.00 51.25 185 SER A CA 1
ATOM 1393 C C . SER A 1 185 ? -23.161 -0.467 2.091 1.00 51.25 185 SER A C 1
ATOM 1395 O O . SER A 1 185 ? -23.700 -1.370 2.719 1.00 51.25 185 SER A O 1
ATOM 1397 N N . MET A 1 186 ? -23.753 0.057 1.016 1.00 46.03 186 MET A N 1
ATOM 1398 C CA . MET A 1 186 ? -24.898 -0.597 0.353 1.00 46.03 186 MET A CA 1
ATOM 1399 C C . MET A 1 186 ? -24.478 -1.897 -0.381 1.00 46.03 186 MET A C 1
ATOM 1401 O O . MET A 1 186 ? -25.050 -2.250 -1.404 1.00 46.03 186 MET A O 1
ATOM 1405 N N . VAL A 1 187 ? -23.440 -2.581 0.103 1.00 45.25 187 VAL A N 1
ATOM 1406 C CA . VAL A 1 187 ? -22.708 -3.682 -0.543 1.00 45.25 187 VAL A CA 1
ATOM 1407 C C . VAL A 1 187 ? -22.149 -4.517 0.623 1.00 45.25 187 VAL A C 1
ATOM 1409 O O . VAL A 1 187 ? -21.392 -3.963 1.418 1.00 45.25 187 VAL A O 1
ATOM 1412 N N . ASP A 1 188 ? -22.528 -5.754 0.943 1.00 47.16 188 ASP A N 1
ATOM 1413 C CA . ASP A 1 188 ? -23.263 -6.818 0.262 1.00 47.16 188 ASP A CA 1
ATOM 1414 C C . ASP A 1 188 ? -24.342 -7.385 1.203 1.00 47.16 188 ASP A C 1
ATOM 1416 O O . ASP A 1 188 ? -24.024 -7.965 2.243 1.00 47.16 188 ASP A O 1
ATOM 1420 N N . ALA A 1 189 ? -25.623 -7.274 0.842 1.00 44.62 189 ALA A N 1
ATOM 1421 C CA . ALA A 1 189 ? -26.696 -7.965 1.569 1.00 44.62 189 ALA A CA 1
ATOM 1422 C C . ALA A 1 189 ? -26.653 -9.497 1.367 1.00 44.62 189 ALA A C 1
ATOM 1424 O O . ALA A 1 189 ? -27.288 -10.237 2.116 1.00 44.62 189 ALA A O 1
ATOM 1425 N N . ASP A 1 190 ? -25.874 -9.968 0.388 1.00 47.62 190 ASP A N 1
ATOM 1426 C CA . ASP A 1 190 ? -25.792 -11.376 -0.004 1.00 47.62 190 ASP A CA 1
ATOM 1427 C C . ASP A 1 190 ? -24.645 -12.140 0.686 1.00 47.62 190 ASP A C 1
ATOM 1429 O O . ASP A 1 190 ? -24.620 -13.369 0.650 1.00 47.62 190 ASP A O 1
ATOM 1433 N N . ALA A 1 191 ? -23.708 -11.447 1.349 1.00 49.88 191 ALA A N 1
ATOM 1434 C CA . ALA A 1 191 ? -22.542 -12.085 1.974 1.00 49.88 191 ALA A CA 1
ATOM 1435 C C . ALA A 1 191 ? -22.790 -12.560 3.419 1.00 49.88 191 ALA A C 1
ATOM 1437 O O . ALA A 1 191 ? -22.055 -13.407 3.924 1.00 49.88 191 ALA A O 1
ATOM 1438 N N . TYR A 1 192 ? -23.827 -12.051 4.091 1.00 49.97 192 TYR A N 1
ATOM 1439 C CA . TYR A 1 192 ? -24.166 -12.437 5.461 1.00 49.97 192 TYR A CA 1
ATOM 1440 C C . TYR A 1 192 ? -25.686 -12.438 5.660 1.00 49.97 192 TYR A C 1
ATOM 1442 O O . TYR A 1 192 ? -26.301 -11.376 5.551 1.00 49.97 192 TYR A O 1
ATOM 1450 N N . PRO A 1 193 ? -26.323 -13.572 6.021 1.00 43.78 193 PRO A N 1
ATOM 1451 C CA . PRO A 1 193 ? -27.687 -13.524 6.522 1.00 43.78 193 PRO A CA 1
ATOM 1452 C C . PRO A 1 193 ? -27.666 -12.718 7.823 1.00 43.78 193 PRO A C 1
ATOM 1454 O O . PRO A 1 193 ? -27.167 -13.181 8.851 1.00 43.78 193 PRO A O 1
ATOM 1457 N N . ALA A 1 194 ? -28.163 -11.482 7.764 1.00 48.53 194 ALA A N 1
ATOM 1458 C CA . ALA A 1 194 ? -28.337 -10.658 8.947 1.00 48.53 194 ALA A CA 1
ATOM 1459 C C . ALA A 1 194 ? -29.165 -11.450 9.979 1.00 48.53 194 ALA A C 1
ATOM 1461 O O . ALA A 1 194 ? -30.200 -12.019 9.611 1.00 48.53 194 ALA A O 1
ATOM 1462 N N . PRO A 1 195 ? -28.764 -11.512 11.264 1.00 45.88 195 PRO A N 1
ATOM 1463 C CA . PRO A 1 195 ? -29.656 -12.020 12.293 1.00 45.88 195 PRO A CA 1
ATOM 1464 C C . PRO A 1 195 ? -30.923 -11.161 12.270 1.00 45.88 195 PRO A C 1
ATOM 1466 O O . PRO A 1 195 ? -30.866 -9.934 12.353 1.00 45.88 195 PRO A O 1
ATOM 1469 N N . ALA A 1 196 ? -32.064 -11.817 12.074 1.00 41.34 196 ALA A N 1
ATOM 1470 C CA . ALA A 1 196 ? -33.357 -11.206 11.805 1.00 41.34 196 ALA A CA 1
ATOM 1471 C C . ALA A 1 196 ? -33.934 -10.482 13.034 1.00 41.34 196 ALA A C 1
ATOM 1473 O O . ALA A 1 196 ? -34.940 -10.900 13.592 1.00 41.34 196 ALA A O 1
ATOM 1474 N N . SER A 1 197 ? -33.310 -9.397 13.482 1.00 50.69 197 SER A N 1
ATOM 1475 C CA . SER A 1 197 ? -33.895 -8.451 14.430 1.00 50.69 197 SER A CA 1
ATOM 1476 C C . SER A 1 197 ? -32.952 -7.271 14.631 1.00 50.69 197 SER A C 1
ATOM 1478 O O . SER A 1 197 ? -31.820 -7.484 15.044 1.00 50.69 197 SER A O 1
ATOM 1480 N N . HIS A 1 198 ? -33.473 -6.053 14.441 1.00 45.00 198 HIS A N 1
ATOM 1481 C CA . HIS A 1 198 ? -32.935 -4.756 14.900 1.00 45.00 198 HIS A CA 1
ATOM 1482 C C . HIS A 1 198 ? -32.562 -3.724 13.828 1.00 45.00 198 HIS A C 1
ATOM 1484 O O . HIS A 1 198 ? -31.573 -3.015 13.965 1.00 45.00 198 HIS A O 1
ATOM 1490 N N . TYR A 1 199 ? -33.461 -3.471 12.876 1.00 42.03 199 TYR A N 1
ATOM 1491 C CA . TYR A 1 199 ? -33.579 -2.121 12.315 1.00 42.03 199 TYR A CA 1
ATOM 1492 C C . TYR A 1 199 ? -34.562 -1.303 13.164 1.00 42.03 199 TYR A C 1
ATOM 1494 O O . TYR A 1 199 ? -35.771 -1.311 12.935 1.00 42.03 199 TYR A O 1
ATOM 1502 N N . ARG A 1 200 ? -34.059 -0.613 14.196 1.00 42.59 200 ARG A N 1
ATOM 1503 C CA . ARG A 1 200 ? -34.779 0.512 14.820 1.00 42.59 200 ARG A CA 1
ATOM 1504 C C . ARG A 1 200 ? -34.176 1.806 14.289 1.00 42.59 200 ARG A C 1
ATOM 1506 O O . ARG A 1 200 ? -33.032 2.122 14.587 1.00 42.59 200 ARG A O 1
ATOM 1513 N N . ASN A 1 201 ? -34.970 2.529 13.505 1.00 43.88 201 ASN A N 1
ATOM 1514 C CA . ASN A 1 201 ? -34.663 3.852 12.970 1.00 43.88 201 ASN A CA 1
ATOM 1515 C C . ASN A 1 201 ? -34.283 4.832 14.091 1.00 43.88 201 ASN A C 1
ATOM 1517 O O . ASN A 1 201 ? -35.151 5.272 14.844 1.00 43.88 201 ASN A O 1
ATOM 1521 N N . TRP A 1 202 ? -33.012 5.227 14.155 1.00 41.25 202 TRP A N 1
ATOM 1522 C CA . TRP A 1 202 ? -32.567 6.404 14.902 1.00 41.25 202 TRP A CA 1
ATOM 1523 C C . TRP A 1 202 ? -32.305 7.545 13.916 1.00 41.25 202 TRP A C 1
ATOM 1525 O O . TRP A 1 202 ? -31.179 7.829 13.526 1.00 41.25 202 TRP A O 1
ATOM 1535 N N . ARG A 1 203 ? -33.395 8.184 13.485 1.00 39.12 203 ARG A N 1
ATOM 1536 C CA . ARG A 1 203 ? -33.392 9.562 12.986 1.00 39.12 203 ARG A CA 1
ATOM 1537 C C . ARG A 1 203 ? -34.456 10.334 13.759 1.00 39.12 203 ARG A C 1
ATOM 1539 O O . ARG A 1 203 ? -35.636 10.243 13.427 1.00 39.12 203 ARG A O 1
ATOM 1546 N N . LYS A 1 204 ? -34.025 11.053 14.791 1.00 36.56 204 LYS A N 1
ATOM 1547 C CA . LYS A 1 204 ? -34.621 12.299 15.276 1.00 36.56 204 LYS A CA 1
ATOM 1548 C C . LYS A 1 204 ? -33.493 13.187 15.766 1.00 36.56 204 LYS A C 1
ATOM 1550 O O . LYS A 1 204 ? -32.592 12.628 16.426 1.00 36.56 204 LYS A O 1
#

Sequence (204 aa):
MIIPRTKIWQACAKEADRPTLQAVHYNAQAKRLEAADGFILAVNPVLGANGDPDALLPAEAVKAAQKMAKSQDDPALQITEGGAAPGLVNRYKRESYGDPLPLVDGHYPDVNVIMPKESSVKFMVALDAALLKRLADAICENGSTGVRLYQEPGRLDGPILVKPVGDYLGREQNENLGVIMPVHSMVDADAYPAPASHYRNWRK

pLDDT: mean 83.89, std 16.4, range [36.56, 98.44]

Secondary structure (DSSP, 8-state):
-BPPSS-GGGGS--STT-GGGGEEEEETTTTEEEEE-SS-EEEEE-BS-TTPPPEEEEHHHHHHHHHH--TTSEEEEEEETTEEEEEEEETTEEEE-SPPBPPPPS----GGGTSPPGGG--------HHHHHHHHHHH--TT---EEEE--TT-TTSPEEEEE---TTT-------EEEPPP-----TTSS---S--------

Nearest PDB 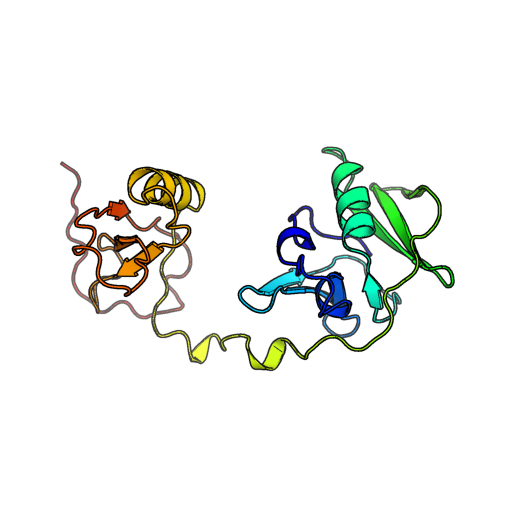structures (foldseek):
  4n98-assembly1_A  TM=6.381E-01  e=5.619E-04  Escherichia coli K-12
  4n95-assembly1_B  TM=6.161E-01  e=7.917E-04  Escherichia coli K-12
  4k74-assembly1_A  TM=6.292E-01  e=1.181E-03  Escherichia coli
  2xur-assembly1_B  TM=6.303E-01  e=1.181E-03  Escherichia coli
  7o1f-assembly1_A  TM=5.648E-01  e=6.193E-03  Thermochaetoides thermophila DSM 1495